Protein 1IT2 (pdb70)

Nearest PDB structures (foldseek):
  1it3-assembly3_C  TM=9.873E-01  e=1.040E-16  Eptatretus burgeri
  1it3-assembly1_A  TM=9.903E-01  e=2.148E-16  Eptatretus burgeri
  1f5o-assembly2_D  TM=9.559E-01  e=3.969E-09  Petromyzon marinus
  3lhb-assembly1_A  TM=9.552E-01  e=8.605E-09  Petromyzon marinus
  1uc3-assembly12_F  TM=9.578E-01  e=1.330E-08  Lampetra fluviatilis

B-factor: mean 18.73, std 9.13, range [3.42, 49.85]

Sequence (292 aa):
PIIDQGPLPTLTDGDKKAINKIWPKIYKEYEQYSLNILLRFLKCFPQAQASFPKFSTKKSNLEQDPEVKHQAVVIFNKVNEIINSMDNQEEIIKSLKDLSQKHKTVFKVDSIWFKELSSIFVSTIDGGAEFEKLFSIICILLRSAYPIIDQGPLPTLTDGDKKAINKIWPKIYKEYEQYSLNILLRFLKCFPQAQASFPKFSTKKSNLEQDPEVKHQAVVIFNKVNEIINSMDNQEEIIKSLKDLSQKHKTVFKVDSIWFKELSSIFVSTIDGGAEFEKLFSIICILLRSAY

Radius of gyration: 22.65 Å; Cα contacts (8 Å, |Δi|>4): 306; chains: 2; bounding box: 30×66×53 Å

Secondary structure (DSSP, 8-state):
----SSSPP---HHHHHHHHHHHHHHHTTHHHHHHHHHHHHHHH-GGGGGG-TTTTT--S-GGG-HHHHHHHHHHHHHHHHHHTTTT-HHHHHHHHHHHHHIIIIIS---TTHHHHHHHHHHHHTT--HHHHHHHHHHHHHHHTT-/---SSSSPPP--HHHHHHHHHHHHHHHTTHHHHHHHHHHHHHHH-GGGGGG-TTTTT--S-GGG-HHHHHHHHHHHHHHHHHHHTTT-HHHHHHHHHHHHHIIIIIS---TTHHHHHHHHHHHHTT--HHHHHHHHHHHHHHTTT-

Solvent-accessible surface area: 16058 Å² total; per-residue (Å²): 137,6,64,14,55,5,4,53,35,88,18,72,124,46,18,43,127,26,0,80,142,54,10,77,134,3,113,149,91,87,123,103,46,4,16,58,5,2,39,105,3,9,176,70,52,83,114,0,34,84,30,27,105,161,6,43,136,71,179,72,97,24,81,133,14,99,70,0,96,114,53,3,28,73,44,1,65,42,6,18,96,4,7,110,36,12,121,52,113,126,82,10,32,149,35,0,85,109,44,0,89,101,36,80,85,88,89,170,22,85,11,93,44,21,63,48,21,6,41,13,2,8,57,31,9,128,18,31,74,52,0,51,59,0,3,4,15,8,0,16,8,20,57,47,9,72,140,10,76,21,117,45,121,53,38,106,23,66,125,43,18,45,124,26,0,77,114,61,10,77,65,10,65,137,50,64,110,69,21,3,31,57,5,2,42,112,4,6,118,52,46,82,113,1,29,79,35,34,117,145,9,42,123,82,206,77,86,28,86,110,10,94,66,0,95,107,46,2,34,71,41,1,53,54,7,30,104,6,2,106,32,12,131,70,77,127,84,9,41,127,38,1,101,84,33,0,89,86,35,82,75,93,93,164,22,83,10,93,41,19,69,52,22,5,46,19,2,9,81,32,5,80,15,33,68,51,2,56,60,1,3,3,2,6,0,20,5,20,53,50,16,100

Structure (mmCIF, N/CA/C/O backbone):
data_1IT2
#
_entry.id   1IT2
#
_cell.length_a   104.024
_cell.length_b   62.269
_cell.length_c   66.536
_cell.angle_alpha   90.00
_cell.angle_beta   107.40
_cell.angle_gamma   90.00
#
_symmetry.space_group_name_H-M   'C 1 2 1'
#
loop_
_entity.id
_entity.type
_entity.pdbx_description
1 polymer hemoglobin
2 non-polymer 'PROTOPORPHYRIN IX CONTAINING FE'
3 water water
#
loop_
_atom_site.group_PDB
_atom_site.id
_atom_site.type_symbol
_atom_site.label_atom_id
_atom_site.label_alt_id
_atom_site.label_comp_id
_atom_site.label_asym_id
_atom_site.label_entity_id
_atom_site.label_seq_id
_atom_site.pdbx_PDB_ins_code
_atom_site.Cartn_x
_atom_site.Cartn_y
_atom_site.Cartn_z
_atom_site.occupancy
_atom_site.B_iso_or_equiv
_atom_site.auth_seq_id
_atom_site.auth_comp_id
_atom_site.auth_asym_id
_atom_site.auth_atom_id
_atom_site.pdbx_PDB_model_num
ATOM 1 N N . PRO A 1 1 ? 20.453 31.654 14.939 1.00 30.75 1 PRO A N 1
ATOM 2 C CA . PRO A 1 1 ? 20.538 32.035 16.365 1.00 29.08 1 PRO A CA 1
ATOM 3 C C . PRO A 1 1 ? 21.445 31.076 17.129 1.00 27.02 1 PRO A C 1
ATOM 4 O O . PRO A 1 1 ? 21.945 30.105 16.568 1.00 27.58 1 PRO A O 1
ATOM 8 N N . ILE A 1 2 ? 21.648 31.354 18.413 1.00 24.48 2 ILE A N 1
ATOM 9 C CA . ILE A 1 2 ? 22.497 30.518 19.257 1.00 22.78 2 ILE A CA 1
ATOM 10 C C . ILE A 1 2 ? 21.688 29.415 19.944 1.00 23.12 2 ILE A C 1
ATOM 11 O O . ILE A 1 2 ? 20.593 29.664 20.443 1.00 23.51 2 ILE A O 1
ATOM 16 N N . ILE A 1 3 ? 22.230 28.199 19.959 1.00 22.54 3 ILE A N 1
ATOM 17 C CA . ILE A 1 3 ? 21.565 27.070 20.609 1.00 22.49 3 ILE A CA 1
ATOM 18 C C . ILE A 1 3 ? 22.490 26.525 21.693 1.00 21.89 3 ILE A C 1
ATOM 19 O O . ILE A 1 3 ? 23.705 26.713 21.617 1.00 20.74 3 ILE A O 1
ATOM 24 N N . ASP A 1 4 ? 21.932 25.861 22.705 1.00 20.85 4 ASP A N 1
ATOM 25 C CA . ASP A 1 4 ? 22.762 25.327 23.784 1.00 21.95 4 ASP A CA 1
ATOM 26 C C . ASP A 1 4 ? 22.643 23.826 24.064 1.00 21.69 4 ASP A C 1
ATOM 27 O O . ASP A 1 4 ? 23.085 23.344 25.110 1.00 21.31 4 ASP A O 1
ATOM 32 N N . GLN A 1 5 ? 22.040 23.090 23.136 1.00 22.41 5 GLN A N 1
ATOM 33 C CA . GLN A 1 5 ? 21.937 21.639 23.266 1.00 23.08 5 GLN A CA 1
ATOM 34 C C . GLN A 1 5 ? 21.821 21.005 21.885 1.00 20.26 5 GLN A C 1
ATOM 35 O O . GLN A 1 5 ? 21.412 21.649 20.919 1.00 19.23 5 GLN A O 1
ATOM 41 N N . GLY A 1 6 ? 22.208 19.741 21.800 1.00 19.20 6 GLY A N 1
ATOM 42 C CA . GLY A 1 6 ? 22.163 19.043 20.533 1.00 17.77 6 GLY A CA 1
ATOM 43 C C . GLY A 1 6 ? 23.580 18.762 20.089 1.00 16.89 6 GLY A C 1
ATOM 44 O O . GLY A 1 6 ? 24.529 19.072 20.816 1.00 16.67 6 GLY A O 1
ATOM 45 N N . PRO A 1 7 ? 23.766 18.164 18.902 1.00 15.74 7 PRO A N 1
ATOM 46 C CA . PRO A 1 7 ? 25.128 17.881 18.448 1.00 14.94 7 PRO A CA 1
ATOM 47 C C . PRO A 1 7 ? 25.879 19.186 18.225 1.00 14.11 7 PRO A C 1
ATOM 48 O O . PRO A 1 7 ? 25.266 20.229 18.001 1.00 14.87 7 PRO A O 1
ATOM 52 N N . LEU A 1 8 ? 27.201 19.126 18.292 1.00 14.25 8 LEU A N 1
ATOM 53 C CA . LEU A 1 8 ? 28.009 20.315 18.088 1.00 16.72 8 LEU A CA 1
ATOM 54 C C . LEU A 1 8 ? 28.065 20.702 16.608 1.00 17.74 8 LEU A C 1
ATOM 55 O O . LEU A 1 8 ? 28.268 19.852 15.737 1.00 16.31 8 LEU A O 1
ATOM 60 N N . PRO A 1 9 ? 27.845 21.989 16.302 1.00 18.18 9 PRO A N 1
ATOM 61 C CA . PRO A 1 9 ? 27.908 22.410 14.898 1.00 17.50 9 PRO A CA 1
ATOM 62 C C . PRO A 1 9 ? 29.379 22.358 14.489 1.00 15.98 9 PRO A C 1
ATOM 63 O O . PRO A 1 9 ? 30.261 22.324 15.345 1.00 16.44 9 PRO A O 1
ATOM 67 N N . THR A 1 10 ? 29.651 22.340 13.191 1.00 16.51 10 THR A N 1
ATOM 68 C CA . THR A 1 10 ? 31.033 22.296 12.732 1.00 16.72 10 THR A CA 1
ATOM 69 C C . THR A 1 10 ? 31.391 23.625 12.080 1.00 15.29 10 THR A C 1
ATOM 70 O O . THR A 1 10 ? 30.657 24.125 11.229 1.00 16.69 10 THR A O 1
ATOM 74 N N . LEU A 1 11 ? 32.511 24.201 12.499 1.00 14.66 11 LEU A N 1
ATOM 75 C CA . LEU A 1 11 ? 32.970 25.467 11.943 1.00 15.20 11 LEU A CA 1
ATOM 76 C C . LEU A 1 11 ? 33.678 25.209 10.613 1.00 14.69 11 LEU A C 1
ATOM 77 O O . LEU A 1 11 ? 34.699 24.522 10.574 1.00 15.96 11 LEU A O 1
ATOM 82 N N . THR A 1 12 ? 33.134 25.756 9.530 1.00 15.03 12 THR A N 1
ATOM 83 C CA . THR A 1 12 ? 33.738 25.583 8.205 1.00 16.05 12 THR A CA 1
ATOM 84 C C . THR A 1 12 ? 34.938 26.515 8.043 1.00 16.27 12 THR A C 1
ATOM 85 O O . THR A 1 12 ? 35.185 27.373 8.890 1.00 15.45 12 THR A O 1
ATOM 89 N N . ASP A 1 13 ? 35.690 26.343 6.960 1.00 15.80 13 ASP A N 1
ATOM 90 C CA . ASP A 1 13 ? 36.839 27.206 6.715 1.00 16.58 13 ASP A CA 1
ATOM 91 C C . ASP A 1 13 ? 36.313 28.629 6.572 1.00 13.78 13 ASP A C 1
ATOM 92 O O . ASP A 1 13 ? 36.939 29.579 7.033 1.00 14.53 13 ASP A O 1
ATOM 97 N N . GLY A 1 14 ? 35.153 28.757 5.937 1.00 13.96 14 GLY A N 1
ATOM 98 C CA . GLY A 1 14 ? 34.541 30.060 5.749 1.00 14.33 14 GLY A CA 1
ATOM 99 C C . GLY A 1 14 ? 34.189 30.691 7.083 1.00 15.59 14 GLY A C 1
ATOM 100 O O . GLY A 1 14 ? 34.432 31.878 7.302 1.00 14.40 14 GLY A O 1
ATOM 101 N N . ASP A 1 15 ? 33.612 29.895 7.977 1.00 15.44 15 ASP A N 1
ATOM 102 C CA . ASP A 1 15 ? 33.234 30.374 9.304 1.00 15.91 15 ASP A CA 1
ATOM 103 C C . ASP A 1 15 ? 34.449 30.932 10.029 1.00 14.17 15 ASP A C 1
ATOM 104 O O . ASP A 1 15 ? 34.419 32.048 10.549 1.00 14.01 15 ASP A O 1
ATOM 109 N N . LYS A 1 16 ? 35.518 30.142 10.068 1.00 12.39 16 LYS A N 1
ATOM 110 C CA . LYS A 1 16 ? 36.740 30.542 10.746 1.00 12.25 16 LYS A CA 1
ATOM 111 C C . LYS A 1 16 ? 37.348 31.803 10.142 1.00 13.74 16 LYS A C 1
ATOM 112 O O . LYS A 1 16 ? 37.852 32.665 10.866 1.00 13.41 16 LYS A O 1
ATOM 118 N N . LYS A 1 17 ? 37.303 31.908 8.818 1.00 12.31 17 LYS A N 1
ATOM 119 C CA . LYS A 1 17 ? 37.848 33.074 8.135 1.00 14.74 17 LYS A CA 1
ATOM 120 C C . LYS A 1 17 ? 37.093 34.348 8.540 1.00 13.10 17 LYS A C 1
ATOM 121 O O . LYS A 1 17 ? 37.704 35.383 8.807 1.00 14.69 17 LYS A O 1
ATO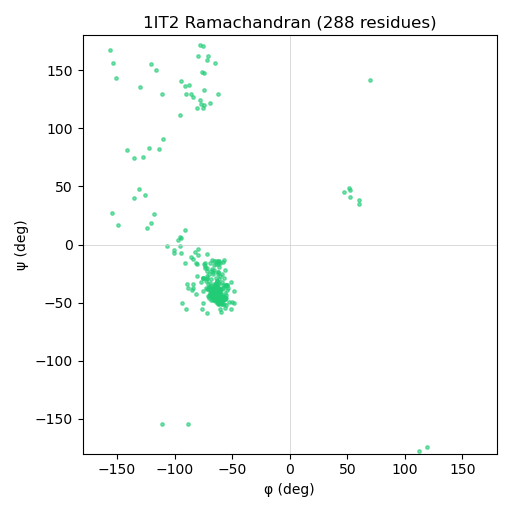M 127 N N . ALA A 1 18 ? 35.768 34.268 8.585 1.00 11.70 18 ALA A N 1
ATOM 128 C CA . ALA A 1 18 ? 34.948 35.412 8.967 1.00 12.00 18 ALA A CA 1
ATOM 129 C C . ALA A 1 18 ? 35.238 35.814 10.417 1.00 14.04 18 ALA A C 1
ATOM 130 O O . ALA A 1 18 ? 35.410 36.993 10.726 1.00 12.33 18 ALA A O 1
ATOM 132 N N . ILE A 1 19 ? 35.294 34.827 11.305 1.00 12.47 19 ILE A N 1
ATOM 133 C CA . ILE A 1 19 ? 35.567 35.091 12.712 1.00 12.80 19 ILE A CA 1
ATOM 134 C C . ILE A 1 19 ? 36.929 35.766 12.875 1.00 13.22 19 ILE A C 1
ATOM 135 O O . ILE A 1 19 ? 37.068 36.752 13.602 1.00 13.86 19 ILE A O 1
ATOM 140 N N . ASN A 1 20 ? 37.931 35.238 12.184 1.00 12.83 20 ASN A N 1
ATOM 141 C CA . ASN A 1 20 ? 39.279 35.781 12.267 1.00 14.95 20 ASN A CA 1
ATOM 142 C C . ASN A 1 20 ? 39.420 37.157 11.615 1.00 14.57 20 ASN A C 1
ATOM 143 O O . ASN A 1 20 ? 40.399 37.860 11.857 1.00 14.50 20 ASN A O 1
ATOM 148 N N . LYS A 1 21 ? 38.448 37.536 10.792 1.00 15.03 21 LYS A N 1
ATOM 149 C CA . LYS A 1 21 ? 38.478 38.842 10.131 1.00 17.49 21 LYS A CA 1
ATOM 150 C C . LYS A 1 21 ? 37.909 39.912 11.065 1.00 16.37 21 LYS A C 1
ATOM 151 O O . LYS A 1 21 ? 38.387 41.044 11.105 1.00 15.93 21 LYS A O 1
ATOM 157 N N . ILE A 1 22 ? 36.887 39.526 11.817 1.00 15.22 22 ILE A N 1
ATOM 158 C CA . ILE A 1 22 ? 36.199 40.418 12.742 1.00 15.17 22 ILE A CA 1
ATOM 159 C C . ILE A 1 22 ? 36.845 40.548 14.129 1.00 14.60 22 ILE A C 1
ATOM 160 O O . ILE A 1 22 ? 36.887 41.638 14.702 1.00 13.70 22 ILE A O 1
ATOM 165 N N . TRP A 1 23 ? 37.354 39.442 14.660 1.00 13.32 23 TRP A N 1
ATOM 166 C 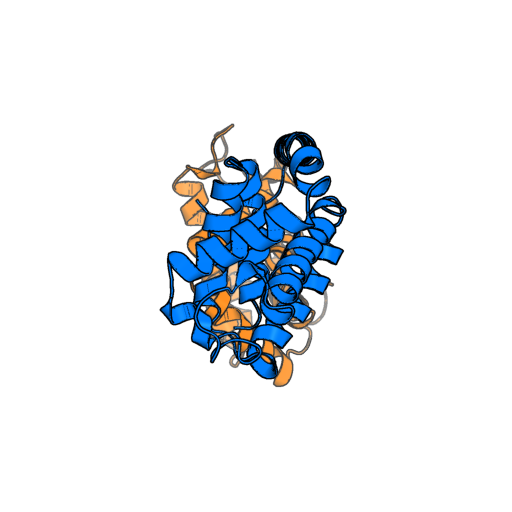CA . TRP A 1 23 ? 37.925 39.436 16.007 1.00 12.58 23 TRP A CA 1
ATOM 167 C C . TRP A 1 23 ? 39.046 40.418 16.361 1.00 12.04 23 TRP A C 1
ATOM 168 O O . TRP A 1 23 ? 39.003 41.042 17.421 1.00 12.60 23 TRP A O 1
ATOM 179 N N . PRO A 1 24 ? 40.065 40.568 15.498 1.00 12.36 24 PRO A N 1
ATOM 180 C CA . PRO A 1 24 ? 41.154 41.501 15.825 1.00 12.22 24 PRO A CA 1
ATOM 181 C C . PRO A 1 24 ? 40.708 42.891 16.296 1.00 12.16 24 PRO A C 1
ATOM 182 O O . PRO A 1 24 ? 41.299 43.456 17.221 1.00 11.84 24 PRO A O 1
ATOM 186 N N . LYS A 1 25 ? 39.670 43.434 15.668 1.00 12.12 25 LYS A N 1
ATOM 187 C CA . LYS A 1 25 ? 39.154 44.752 16.044 1.00 14.33 25 LYS A CA 1
ATOM 188 C C . LYS A 1 25 ? 38.615 44.764 17.481 1.00 13.25 25 LYS A C 1
ATOM 189 O O . LYS A 1 25 ? 38.761 45.753 18.205 1.00 13.57 25 LYS A O 1
ATOM 195 N N . ILE A 1 26 ? 37.985 43.664 17.883 1.00 9.80 26 ILE A N 1
ATOM 196 C CA . ILE A 1 26 ? 37.421 43.538 19.227 1.00 10.55 26 ILE A CA 1
ATOM 197 C C . ILE A 1 26 ? 38.535 43.299 20.248 1.00 10.41 26 ILE A C 1
ATOM 198 O O . ILE A 1 26 ? 38.622 43.978 21.279 1.00 9.58 26 ILE A O 1
ATOM 203 N N . TYR A 1 27 ? 39.386 42.326 19.941 1.00 9.54 27 TYR A N 1
ATOM 204 C CA . TYR A 1 27 ? 40.501 41.957 20.798 1.00 9.36 27 TYR A CA 1
ATOM 205 C C . TYR A 1 27 ? 41.424 43.126 21.148 1.00 10.79 27 TYR A C 1
ATOM 206 O O . TYR A 1 27 ? 41.891 43.228 22.282 1.00 11.51 27 TYR A O 1
ATOM 215 N N . LYS A 1 28 ? 41.683 44.014 20.192 1.00 10.49 28 LYS A N 1
ATOM 216 C CA . LYS A 1 28 ? 42.584 45.133 20.458 1.00 13.48 28 LYS A CA 1
ATOM 217 C C . LYS A 1 28 ? 42.079 46.104 21.534 1.00 12.10 28 LYS A C 1
ATOM 218 O O . LYS A 1 28 ? 42.856 46.889 22.080 1.00 12.29 28 LYS A O 1
ATOM 224 N N . GLU A 1 29 ? 40.786 46.038 21.842 1.00 10.72 29 GLU A N 1
ATOM 225 C CA . GLU A 1 29 ? 40.196 46.871 22.893 1.00 11.49 29 GLU A CA 1
ATOM 226 C C . GLU A 1 29 ? 39.373 45.953 23.802 1.00 10.40 29 GLU A C 1
ATOM 227 O O . GLU A 1 29 ? 38.230 46.255 24.154 1.00 10.00 29 GLU A O 1
ATOM 233 N N . TYR A 1 30 ? 39.989 44.833 24.187 1.00 9.26 30 TYR A N 1
ATOM 234 C CA . TYR A 1 30 ? 39.338 43.816 25.020 1.00 8.96 30 TYR A CA 1
ATOM 235 C C . TYR A 1 30 ? 38.815 44.274 26.381 1.00 7.73 30 TYR A C 1
ATOM 236 O O . TYR A 1 30 ? 37.789 43.782 26.847 1.00 8.05 30 TYR A O 1
ATOM 245 N N . GLU A 1 31 ? 39.508 45.207 27.025 1.00 9.50 31 GLU A N 1
ATOM 246 C CA . GLU A 1 31 ? 39.059 45.682 28.331 1.00 9.26 31 GLU A CA 1
ATOM 247 C C . GLU A 1 31 ? 37.663 46.314 28.256 1.00 8.74 31 GLU A C 1
ATOM 248 O O . GLU A 1 31 ? 36.743 45.876 28.949 1.00 9.03 31 GLU A O 1
ATOM 254 N N . GLN A 1 32 ? 37.487 47.317 27.396 1.00 8.81 32 GLN A N 1
ATOM 255 C CA . GLN A 1 32 ? 36.190 47.986 27.275 1.00 8.54 32 GLN A CA 1
ATOM 256 C C . GLN A 1 32 ? 35.110 47.120 26.608 1.00 7.64 32 GLN A C 1
ATOM 257 O O . GLN A 1 32 ? 33.946 47.158 27.007 1.00 7.93 32 GLN A O 1
ATOM 263 N N . TYR A 1 33 ? 35.478 46.340 25.593 1.00 7.93 33 TYR A N 1
ATOM 264 C CA . TYR A 1 33 ? 34.481 45.482 24.950 1.00 8.11 33 TYR A CA 1
ATOM 265 C C . TYR A 1 33 ? 33.980 44.445 25.961 1.00 7.21 33 TYR A C 1
ATOM 266 O O . TYR A 1 33 ? 32.776 44.247 26.102 1.00 8.18 33 TYR A O 1
ATOM 275 N N . SER A 1 34 ? 34.901 43.796 26.674 1.00 8.92 34 SER A N 1
ATOM 276 C CA . SER A 1 34 ? 34.501 42.781 27.650 1.00 8.67 34 SER A CA 1
ATOM 277 C C . SER A 1 34 ? 33.570 43.374 28.708 1.00 8.81 34 SER A C 1
ATOM 278 O O . SER A 1 34 ? 32.537 42.784 29.035 1.00 8.03 34 SER A O 1
ATOM 281 N N . LEU A 1 35 ? 33.924 44.554 29.218 1.00 8.62 35 LEU A N 1
ATOM 282 C CA . LEU A 1 35 ? 33.103 45.229 30.223 1.00 8.74 35 LEU A CA 1
ATOM 283 C C . LEU A 1 35 ? 31.725 45.574 29.670 1.00 7.84 35 LEU A C 1
ATOM 284 O O . LEU A 1 35 ? 30.710 45.290 30.305 1.00 8.58 35 LEU A O 1
ATOM 289 N N . ASN A 1 36 ? 31.690 46.190 28.487 1.00 8.02 36 ASN A N 1
ATOM 290 C CA . ASN A 1 36 ? 30.429 46.583 27.854 1.00 7.85 36 ASN A CA 1
ATOM 291 C C . ASN A 1 36 ? 29.472 45.408 27.677 1.00 7.21 36 ASN A C 1
ATOM 292 O O . ASN A 1 36 ? 28.266 45.530 27.904 1.00 7.94 36 ASN A O 1
ATOM 297 N N . ILE A 1 37 ? 30.015 44.269 27.261 1.00 7.12 37 ILE A N 1
ATOM 298 C CA . ILE A 1 37 ? 29.207 43.069 27.071 1.00 8.07 37 ILE A CA 1
ATOM 299 C C . ILE A 1 37 ? 28.542 42.629 28.396 1.00 7.00 37 ILE A C 1
ATOM 300 O O . ILE A 1 37 ? 27.328 42.416 28.440 1.00 8.02 37 ILE A O 1
ATOM 305 N N . LEU A 1 38 ? 29.323 42.510 29.473 1.00 8.26 38 LEU A N 1
ATOM 306 C CA . LEU A 1 38 ? 28.755 42.087 30.763 1.00 7.66 38 LEU A CA 1
ATOM 307 C C . LEU A 1 38 ? 27.745 43.101 31.310 1.00 9.31 38 LEU A C 1
ATOM 308 O O . LEU A 1 38 ? 26.689 42.723 31.827 1.00 8.69 38 LEU A O 1
ATOM 313 N N . LEU A 1 39 ? 28.071 44.388 31.202 1.00 9.54 39 LEU A N 1
ATOM 314 C CA . LEU A 1 39 ? 27.165 45.436 31.674 1.00 10.07 39 LEU A CA 1
ATOM 315 C C . LEU A 1 39 ? 25.844 45.392 30.908 1.00 9.41 39 LEU A C 1
ATOM 316 O O . LEU A 1 39 ? 24.779 45.556 31.497 1.00 9.69 39 LEU A O 1
ATOM 321 N N . ARG A 1 40 ? 25.909 45.172 29.594 1.00 8.89 40 ARG A N 1
ATOM 322 C CA . ARG A 1 40 ? 24.701 45.086 28.781 1.00 8.91 40 ARG A CA 1
ATOM 323 C C . ARG A 1 40 ? 23.866 43.891 29.241 1.00 8.65 40 ARG A C 1
ATOM 324 O O . ARG A 1 40 ? 22.642 43.970 29.353 1.00 8.42 40 ARG A O 1
ATOM 332 N N . PHE A 1 41 ? 24.541 42.778 29.505 1.00 8.94 41 PHE A N 1
ATOM 333 C CA . PHE A 1 41 ? 23.856 41.574 29.957 1.00 8.93 41 PHE A CA 1
ATOM 334 C C . PHE A 1 41 ? 23.130 41.840 31.278 1.00 9.44 41 PHE A C 1
ATOM 335 O O . PHE A 1 41 ? 21.975 41.446 31.444 1.00 10.40 41 PHE A O 1
ATOM 343 N N . LEU A 1 42 ? 23.804 42.517 32.209 1.00 9.43 42 LEU A N 1
ATOM 344 C CA . LEU A 1 42 ? 23.206 42.824 33.509 1.00 10.24 42 LEU A CA 1
ATOM 345 C C . LEU A 1 42 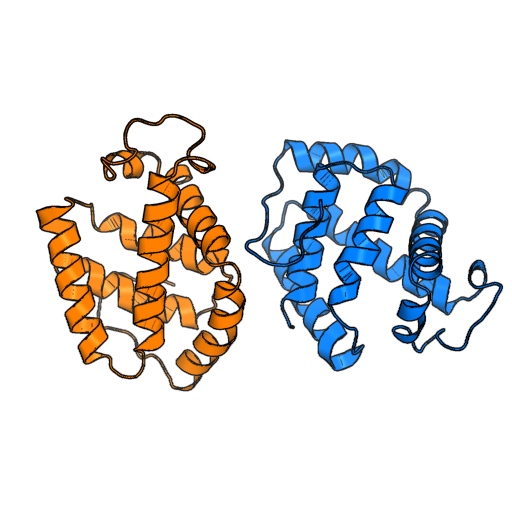? 22.059 43.831 33.404 1.00 10.65 42 LEU A C 1
ATOM 346 O O . LEU A 1 42 ? 21.123 43.804 34.203 1.00 11.61 42 LEU A O 1
ATOM 351 N N . LYS A 1 43 ? 22.121 44.716 32.415 1.00 10.74 43 LYS A N 1
ATOM 352 C CA . LYS A 1 43 ? 21.056 45.695 32.230 1.00 11.27 43 LYS A CA 1
ATOM 353 C C . LYS A 1 43 ? 19.834 45.013 31.621 1.00 10.07 43 LYS A C 1
ATOM 354 O O . LYS A 1 43 ? 18.698 45.302 31.995 1.00 11.20 43 LYS A O 1
ATOM 360 N N . CYS A 1 44 ? 20.067 44.101 30.682 1.00 9.33 44 CYS A N 1
ATOM 361 C CA . CYS A 1 44 ? 18.966 43.397 30.040 1.00 10.98 44 CYS A CA 1
ATOM 362 C C . CYS A 1 44 ? 18.327 42.382 30.988 1.00 11.78 44 CYS A C 1
ATOM 363 O O . CYS A 1 44 ? 17.108 42.195 30.988 1.00 12.15 44 CYS A O 1
ATOM 366 N N . PHE A 1 45 ? 19.165 41.739 31.796 1.00 12.17 45 PHE A N 1
ATOM 367 C CA . PHE A 1 45 ? 18.707 40.735 32.755 1.00 12.31 45 PHE A CA 1
ATOM 368 C C . PHE A 1 45 ? 19.211 41.046 34.170 1.00 10.95 45 PHE A C 1
ATOM 369 O O . PHE A 1 45 ? 20.143 40.404 34.669 1.00 11.65 45 PHE A O 1
ATOM 377 N N . PRO A 1 46 ? 18.602 42.042 34.836 1.00 11.71 46 PRO A N 1
ATOM 378 C CA . PRO A 1 46 ? 19.036 42.395 36.195 1.00 11.88 46 PRO A CA 1
ATOM 379 C C . PRO A 1 46 ? 19.009 41.202 37.156 1.00 10.19 46 PRO A C 1
ATOM 380 O O . PRO A 1 46 ? 19.858 41.089 38.041 1.00 10.10 46 PRO A O 1
ATOM 384 N N . GLN A 1 47 ? 18.030 40.321 36.964 1.00 10.99 47 GLN A N 1
ATOM 385 C CA . GLN A 1 47 ? 17.875 39.131 37.798 1.00 9.72 47 GLN A CA 1
ATOM 386 C C . GLN A 1 47 ? 19.068 38.172 37.698 1.00 9.72 47 GLN A C 1
ATOM 387 O O . GLN A 1 47 ? 19.215 37.261 38.518 1.00 9.50 47 GLN A O 1
ATOM 393 N N . ALA A 1 48 ? 19.924 38.368 36.700 1.00 9.34 48 ALA A N 1
ATOM 394 C CA . ALA A 1 48 ? 21.089 37.503 36.546 1.00 10.84 48 ALA A CA 1
ATOM 395 C C . ALA A 1 48 ? 22.232 37.932 37.468 1.00 11.44 48 ALA A C 1
ATOM 396 O O . ALA A 1 48 ? 23.173 37.167 37.706 1.00 10.81 48 ALA A O 1
ATOM 398 N N . GLN A 1 49 ? 22.161 39.150 38.002 1.00 10.98 49 GLN A N 1
ATOM 399 C CA . GLN A 1 49 ? 23.235 39.617 38.874 1.00 10.77 49 GLN A CA 1
ATOM 400 C C . GLN A 1 49 ? 23.385 38.759 40.136 1.00 8.88 49 GLN A C 1
ATOM 401 O O . GLN A 1 49 ? 24.460 38.710 40.734 1.00 10.21 49 GLN A O 1
ATOM 407 N N . ALA A 1 50 ? 22.309 38.083 40.530 1.00 9.61 50 ALA A N 1
ATOM 408 C CA . ALA A 1 50 ? 22.332 37.233 41.713 1.00 9.59 50 ALA A CA 1
ATOM 409 C C . ALA A 1 50 ? 23.276 36.044 41.517 1.00 11.29 50 ALA A C 1
ATOM 410 O O . ALA A 1 50 ? 23.693 35.405 42.487 1.00 11.62 50 ALA A O 1
ATOM 412 N N . SER A 1 51 ? 23.616 35.760 40.260 1.00 9.98 51 SER A N 1
ATOM 413 C CA . SER A 1 51 ? 24.511 34.650 39.925 1.00 10.91 51 SER A CA 1
ATOM 414 C C . SER A 1 51 ? 25.994 34.963 40.133 1.00 11.43 51 SER A C 1
ATOM 415 O O . SER A 1 51 ? 26.847 34.088 39.958 1.00 11.91 51 SER A O 1
ATOM 418 N N . PHE A 1 52 ? 26.303 36.203 40.506 1.00 10.56 52 PHE A N 1
ATOM 419 C CA . PHE A 1 52 ? 27.686 36.613 40.734 1.00 11.08 52 PHE A CA 1
ATOM 420 C C . PHE A 1 52 ? 27.837 37.136 42.164 1.00 13.05 52 PHE A C 1
ATOM 421 O O . PHE A 1 52 ? 27.800 38.346 42.397 1.00 13.24 52 PHE A O 1
ATOM 429 N N . PRO A 1 53 ? 28.014 36.231 43.142 1.00 13.77 53 PRO A N 1
ATOM 430 C CA . PRO A 1 53 ? 28.162 36.647 44.543 1.00 14.80 53 PRO A CA 1
ATOM 431 C C . PRO A 1 53 ? 29.212 37.732 44.799 1.00 13.87 53 PRO A C 1
ATOM 432 O O . PRO A 1 53 ? 29.040 38.559 45.692 1.00 13.40 53 PRO A O 1
ATOM 436 N N . LYS A 1 54 ? 30.284 37.739 44.012 1.00 13.00 54 LYS A N 1
ATOM 437 C CA . LYS A 1 54 ? 31.348 38.726 44.191 1.00 12.39 54 LYS A CA 1
ATOM 438 C C . LYS A 1 54 ? 30.922 40.177 43.940 1.00 12.30 54 LYS A C 1
ATOM 439 O O . LYS A 1 54 ? 31.641 41.105 44.304 1.00 13.47 54 LYS A O 1
ATOM 445 N N . PHE A 1 55 ? 29.765 40.380 43.316 1.00 11.90 55 PHE A N 1
ATOM 446 C CA . PHE A 1 55 ? 29.261 41.735 43.111 1.00 13.70 55 PHE A CA 1
ATOM 447 C C . PHE A 1 55 ? 27.734 41.797 43.093 1.00 15.27 55 PHE A C 1
ATOM 448 O O . PHE A 1 55 ? 27.147 42.789 42.667 1.00 15.86 55 PHE A O 1
ATOM 456 N N . SER A 1 56 ? 27.095 40.742 43.595 1.00 16.68 56 SER A N 1
ATOM 457 C CA . SER A 1 56 ? 25.636 40.663 43.632 1.00 19.31 56 SER A CA 1
ATOM 458 C C . SER A 1 56 ? 24.983 41.700 44.545 1.00 21.96 56 SER A C 1
ATOM 459 O O . SER A 1 56 ? 23.806 42.009 44.386 1.00 23.07 56 SER A O 1
ATOM 462 N N . THR A 1 57 ? 25.736 42.228 45.505 1.00 25.25 57 THR A N 1
ATOM 463 C CA . THR A 1 57 ? 25.192 43.233 46.418 1.00 29.44 57 THR A CA 1
ATOM 464 C C . THR A 1 57 ? 25.552 44.638 45.951 1.00 31.23 57 THR A C 1
ATOM 465 O O . THR A 1 57 ? 25.252 45.619 46.631 1.00 33.29 57 THR A O 1
ATOM 469 N N . LYS A 1 58 ? 26.196 44.729 44.791 1.00 31.66 58 LYS A N 1
ATOM 470 C CA . LYS A 1 58 ? 26.609 46.012 44.238 1.00 32.17 58 LYS A CA 1
ATOM 471 C C . LYS A 1 58 ? 25.560 46.659 43.333 1.00 33.27 58 LYS A C 1
ATOM 472 O O . LYS A 1 58 ? 25.035 46.034 42.410 1.00 31.88 58 LYS A O 1
ATOM 478 N N . LYS A 1 59 ? 25.264 47.924 43.607 1.00 34.96 59 LYS A N 1
ATOM 479 C CA . LYS A 1 59 ? 24.296 48.687 42.826 1.00 37.61 59 LYS A CA 1
ATOM 480 C C . LYS A 1 59 ? 24.944 50.013 42.434 1.00 38.51 59 LYS A C 1
ATOM 481 O O . LYS A 1 59 ? 25.597 50.654 43.258 1.00 41.64 59 LYS A O 1
ATOM 487 N N . SER A 1 60 ? 24.784 50.413 41.177 1.00 37.36 60 SER A N 1
ATOM 488 C CA . SER A 1 60 ? 25.350 51.671 40.689 1.00 36.31 60 SER A CA 1
ATOM 489 C C . SER A 1 60 ? 26.879 51.674 40.568 1.00 34.76 60 SER A C 1
ATOM 490 O O . SER A 1 60 ? 27.590 51.113 41.407 1.00 33.57 60 SER A O 1
ATOM 493 N N . ASN A 1 61 ? 27.367 52.318 39.509 1.00 32.57 61 ASN A N 1
ATOM 494 C CA . ASN A 1 61 ? 28.796 52.427 39.230 1.00 30.57 61 ASN A CA 1
ATOM 495 C C . ASN A 1 61 ? 29.487 51.074 39.042 1.00 27.11 61 ASN A C 1
ATOM 496 O O . ASN A 1 61 ? 30.648 50.905 39.418 1.00 24.45 61 ASN A O 1
ATOM 501 N N . LEU A 1 62 ? 28.774 50.117 38.455 1.00 23.54 62 LEU A N 1
ATOM 502 C CA . LEU A 1 62 ? 29.332 48.787 38.219 1.00 22.44 62 LEU A CA 1
ATOM 503 C C . LEU A 1 62 ? 30.558 48.834 37.308 1.00 21.72 62 LEU A C 1
ATOM 504 O O . LEU A 1 62 ? 31.435 47.974 37.391 1.00 20.05 62 LEU A O 1
ATOM 509 N N . GLU A 1 63 ? 30.622 49.844 36.446 1.00 21.36 63 GLU A N 1
ATOM 510 C CA . GLU A 1 63 ? 31.737 49.983 35.517 1.00 22.21 63 GLU A CA 1
ATOM 511 C C . GLU A 1 63 ? 33.078 50.169 36.218 1.00 20.97 63 GLU A C 1
ATOM 512 O O . GLU A 1 63 ? 34.127 49.873 35.652 1.00 21.56 63 GLU A O 1
ATOM 518 N N . GLN A 1 64 ? 33.045 50.650 37.455 1.00 19.98 64 GLN A N 1
ATOM 519 C CA . GLN A 1 64 ? 34.277 50.876 38.202 1.00 20.97 64 GLN A CA 1
ATOM 520 C C . GLN A 1 64 ? 34.574 49.765 39.201 1.00 17.24 64 GLN A C 1
ATOM 521 O O . GLN A 1 64 ? 35.625 49.762 39.836 1.00 16.63 64 GLN A O 1
ATOM 527 N N . ASP A 1 65 ? 33.650 48.822 39.335 1.00 16.29 65 ASP A N 1
ATOM 528 C CA . ASP A 1 65 ? 33.825 47.718 40.270 1.00 15.34 65 ASP A CA 1
ATOM 529 C C . ASP A 1 65 ? 34.846 46.702 39.742 1.00 13.64 65 ASP A C 1
ATOM 530 O O . ASP A 1 65 ? 34.666 46.133 38.666 1.00 12.53 65 ASP A O 1
ATOM 535 N N . PRO A 1 66 ? 35.939 46.472 40.490 1.00 14.11 66 PRO A N 1
ATOM 536 C CA . PRO A 1 66 ? 36.971 45.515 40.067 1.00 12.65 66 PRO A CA 1
ATOM 537 C C . PRO A 1 66 ? 36.442 44.101 39.802 1.00 12.73 66 PRO A C 1
ATOM 538 O O . PRO A 1 66 ? 36.920 43.418 38.897 1.00 10.79 66 PRO A O 1
ATOM 542 N N . GLU A 1 67 ? 35.459 43.667 40.590 1.00 12.59 67 GLU A N 1
ATOM 543 C CA . GLU A 1 67 ? 34.890 42.330 40.424 1.00 11.56 67 GLU A CA 1
ATOM 544 C C . GLU A 1 67 ? 34.116 42.216 39.115 1.00 11.30 67 GLU A C 1
ATOM 545 O O . GLU A 1 67 ? 34.169 41.188 38.444 1.00 12.17 67 GLU A O 1
ATOM 551 N N . VAL A 1 68 ? 33.394 43.275 38.760 1.00 10.63 68 VAL A N 1
ATOM 552 C CA . VAL A 1 68 ? 32.619 43.305 37.523 1.00 10.87 68 VAL A CA 1
ATOM 553 C C . VAL A 1 68 ? 33.579 43.324 36.329 1.00 9.90 68 VAL A C 1
ATOM 554 O O . VAL A 1 68 ? 33.423 42.554 35.384 1.00 10.13 68 VAL A O 1
ATOM 558 N N . LYS A 1 69 ? 34.581 44.196 36.379 1.00 9.56 69 LYS A N 1
ATOM 559 C CA . LYS A 1 69 ? 35.552 44.289 35.292 1.00 10.85 69 LYS A CA 1
ATOM 560 C C . LYS A 1 69 ? 36.302 42.972 35.115 1.00 10.18 69 LYS A C 1
ATOM 561 O O . LYS A 1 69 ? 36.502 42.504 33.994 1.00 9.51 69 LYS A O 1
ATOM 567 N N . HIS A 1 70 ? 36.704 42.369 36.229 1.00 10.11 70 HIS A N 1
ATOM 568 C CA . HIS A 1 70 ? 37.433 41.112 36.175 1.00 9.43 70 HIS A CA 1
ATOM 569 C C . HIS A 1 70 ? 36.567 39.973 35.649 1.00 9.46 70 HIS A C 1
ATOM 570 O O . HIS A 1 70 ? 37.024 39.180 34.825 1.00 8.87 70 HIS A O 1
ATOM 577 N N . GLN A 1 71 ? 35.328 39.881 36.127 1.00 8.76 71 GLN A N 1
ATOM 578 C CA . GLN A 1 71 ? 34.425 38.832 35.654 1.00 8.75 71 GLN A CA 1
ATOM 579 C C . GLN A 1 71 ? 34.279 38.948 34.134 1.00 11.02 71 GLN A C 1
ATOM 580 O O . GLN A 1 71 ? 34.329 37.948 33.407 1.00 10.24 71 GLN A O 1
ATOM 586 N N . ALA A 1 72 ? 34.104 40.179 33.657 1.00 9.24 72 ALA A N 1
ATOM 587 C CA . ALA A 1 72 ? 33.951 40.435 32.226 1.00 10.29 72 ALA A CA 1
ATOM 588 C C . ALA A 1 72 ? 35.145 39.964 31.397 1.00 9.26 72 ALA A C 1
ATOM 589 O O . ALA A 1 72 ? 34.967 39.312 30.370 1.00 9.20 72 ALA A O 1
ATOM 591 N N . VAL A 1 73 ? 36.358 40.286 31.838 1.00 7.75 73 VAL A N 1
ATOM 592 C CA . VAL A 1 73 ? 37.547 39.910 31.085 1.00 9.63 73 VAL A CA 1
ATOM 593 C C . VAL A 1 73 ? 37.863 38.419 31.132 1.00 10.38 73 VAL A C 1
ATOM 594 O O . VAL A 1 73 ? 38.448 37.868 30.194 1.00 9.74 73 VAL A O 1
ATOM 598 N N . VAL A 1 74 ? 37.472 37.767 32.219 1.00 9.21 74 VAL A N 1
ATOM 599 C CA . VAL A 1 74 ? 37.710 36.339 32.359 1.00 9.87 74 VAL A CA 1
ATOM 600 C C . VAL A 1 74 ? 36.859 35.588 31.316 1.00 8.73 74 VAL A C 1
ATOM 601 O O . VAL A 1 74 ? 37.330 34.652 30.665 1.00 9.46 74 VAL A O 1
ATOM 605 N N . ILE A 1 75 ? 35.615 36.019 31.149 1.00 8.16 75 ILE A N 1
ATOM 606 C CA . ILE A 1 75 ? 34.706 35.417 30.175 1.00 8.41 75 ILE A CA 1
ATOM 607 C C . ILE A 1 75 ? 35.233 35.704 28.759 1.00 9.03 75 ILE A C 1
ATOM 608 O O . ILE A 1 75 ? 35.336 34.811 27.916 1.00 9.18 75 ILE A O 1
ATOM 613 N N . PHE A 1 76 ? 35.579 36.962 28.510 1.00 9.03 76 PHE A N 1
ATOM 614 C CA . PHE A 1 76 ? 36.096 37.372 27.213 1.00 9.17 76 PHE A CA 1
ATOM 615 C C . PHE A 1 76 ? 37.354 36.581 26.832 1.00 9.56 76 PHE A C 1
ATOM 616 O O . PHE A 1 76 ? 37.483 36.100 25.697 1.00 8.86 76 PHE A O 1
ATOM 624 N N . ASN A 1 77 ? 38.278 36.445 27.781 1.00 6.95 77 ASN A N 1
ATOM 625 C CA . ASN A 1 77 ? 39.520 35.737 27.516 1.00 8.79 77 ASN A CA 1
ATOM 626 C C . ASN A 1 77 ? 39.306 34.264 27.171 1.00 9.32 77 ASN A C 1
ATOM 627 O O . ASN A 1 77 ? 40.064 33.694 26.390 1.00 9.64 77 ASN A O 1
ATOM 632 N N . LYS A 1 78 ? 38.273 33.651 27.740 1.00 8.48 78 LYS A N 1
ATOM 633 C CA . LYS A 1 78 ? 37.981 32.256 27.435 1.00 11.34 78 LYS A CA 1
ATOM 634 C C . LYS A 1 78 ? 37.536 32.164 25.975 1.00 10.57 78 LYS A C 1
ATOM 635 O O . LYS A 1 78 ? 37.964 31.271 25.234 1.00 10.77 78 LYS A O 1
ATOM 641 N N . VAL A 1 79 ? 36.668 33.083 25.566 1.00 9.00 79 VAL A N 1
ATOM 642 C CA . VAL A 1 79 ? 36.197 33.104 24.186 1.00 9.56 79 VAL A CA 1
ATOM 643 C C . VAL A 1 79 ? 37.403 33.339 23.273 1.00 9.98 79 VAL A C 1
ATOM 644 O O . VAL A 1 79 ? 37.521 32.711 22.219 1.00 10.99 79 VAL A O 1
ATOM 648 N N . ASN A 1 80 ? 38.302 34.234 23.684 1.00 8.78 80 ASN A N 1
ATOM 649 C CA . ASN A 1 80 ? 39.501 34.524 22.905 1.00 8.70 80 ASN A CA 1
ATOM 650 C C . ASN A 1 80 ? 40.347 33.255 22.744 1.00 10.59 80 ASN A C 1
ATOM 651 O O . ASN A 1 80 ? 40.868 32.988 21.659 1.00 11.07 80 ASN A O 1
ATOM 656 N N . GLU A 1 81 ? 40.482 32.480 23.822 1.00 9.67 81 GLU A N 1
ATOM 657 C CA . GLU A 1 81 ? 41.249 31.229 23.791 1.00 12.17 81 GLU A CA 1
ATOM 658 C C . GLU A 1 81 ? 40.670 30.274 22.752 1.00 12.17 81 GLU A C 1
ATOM 659 O O . GLU A 1 81 ? 41.404 29.683 21.952 1.00 13.72 81 GLU A O 1
ATOM 665 N N . ILE A 1 82 ? 39.351 30.117 22.785 1.00 11.68 82 ILE A N 1
ATOM 666 C CA . ILE A 1 82 ? 38.667 29.222 21.865 1.00 13.17 82 ILE A CA 1
ATOM 667 C C . ILE A 1 82 ? 38.854 29.664 20.419 1.00 13.58 82 ILE A C 1
ATOM 668 O O . ILE A 1 82 ? 39.138 28.844 19.547 1.00 13.75 82 ILE A O 1
ATOM 673 N N . ILE A 1 83 ? 38.717 30.961 20.166 1.00 12.34 83 ILE A N 1
ATOM 674 C CA . ILE A 1 83 ? 38.898 31.484 18.816 1.00 12.60 83 ILE A CA 1
ATOM 675 C C . ILE A 1 83 ? 40.331 31.196 18.356 1.00 13.68 83 ILE A C 1
ATOM 676 O O . ILE A 1 83 ? 40.562 30.846 17.194 1.00 14.07 83 ILE A O 1
ATOM 681 N N . ASN A 1 84 ? 41.279 31.320 19.284 1.00 13.44 84 ASN A N 1
ATOM 682 C CA . ASN A 1 84 ? 42.696 31.086 19.011 1.00 15.57 84 ASN A CA 1
ATOM 683 C C . ASN A 1 84 ? 43.014 29.619 18.698 1.00 16.97 84 ASN A C 1
ATOM 684 O O . ASN A 1 84 ? 44.107 29.312 18.226 1.00 19.55 84 ASN A O 1
ATOM 689 N N . SER A 1 85 ? 42.081 28.711 18.970 1.00 17.60 85 SER A N 1
ATOM 690 C CA . SER A 1 85 ? 42.327 27.297 18.689 1.00 19.47 85 SER A CA 1
ATOM 691 C C . SER A 1 85 ? 41.139 26.604 18.018 1.00 18.58 85 SER A C 1
ATOM 692 O O . SER A 1 85 ? 40.825 25.450 18.317 1.00 16.89 85 SER A O 1
ATOM 695 N N . MET A 1 86 ? 40.491 27.308 17.096 1.00 16.89 86 MET A N 1
ATOM 696 C CA . MET A 1 86 ? 39.340 26.760 16.390 1.00 17.04 86 MET A CA 1
ATOM 697 C C . MET A 1 86 ? 39.694 25.525 15.564 1.00 19.03 86 MET A C 1
ATOM 698 O O . MET A 1 86 ? 38.811 24.782 15.137 1.00 19.27 86 MET A O 1
ATOM 703 N N . ASP A 1 87 ? 40.985 25.308 15.345 1.00 19.72 87 ASP A N 1
ATOM 704 C CA . ASP A 1 87 ? 41.438 24.156 14.575 1.00 24.90 87 ASP A CA 1
ATOM 705 C C . ASP A 1 87 ? 41.590 22.906 15.442 1.00 26.79 87 ASP A C 1
ATOM 706 O O . ASP A 1 87 ? 41.776 21.811 14.918 1.00 29.15 87 ASP A O 1
ATOM 711 N N . ASN A 1 88 ? 41.519 23.070 16.760 1.00 27.54 88 ASN A N 1
ATOM 712 C CA . ASN A 1 88 ? 41.661 21.942 17.683 1.00 29.57 88 ASN A CA 1
ATOM 713 C C . ASN A 1 88 ? 40.365 21.663 18.440 1.00 29.97 88 ASN A C 1
ATOM 714 O O . ASN A 1 88 ? 40.197 22.085 19.586 1.00 29.47 88 ASN A O 1
ATOM 719 N N . GLN A 1 89 ? 39.460 20.936 17.793 1.00 31.59 89 GLN A N 1
ATOM 720 C CA . GLN A 1 89 ? 38.169 20.584 18.378 1.00 33.97 89 GLN A CA 1
ATOM 721 C C . GLN A 1 89 ? 38.293 19.868 19.729 1.00 34.46 89 GLN A C 1
ATOM 722 O O . GLN A 1 89 ? 37.551 20.171 20.666 1.00 34.68 89 GLN A O 1
ATOM 728 N N . GLU A 1 90 ? 39.227 18.923 19.824 1.00 33.57 90 GLU A N 1
ATOM 729 C CA . GLU A 1 90 ? 39.436 18.159 21.055 1.00 33.63 90 GLU A CA 1
ATOM 730 C C . GLU A 1 90 ? 39.789 19.050 22.242 1.00 31.98 90 GLU A C 1
ATOM 731 O O . GLU A 1 90 ? 39.290 18.846 23.347 1.00 30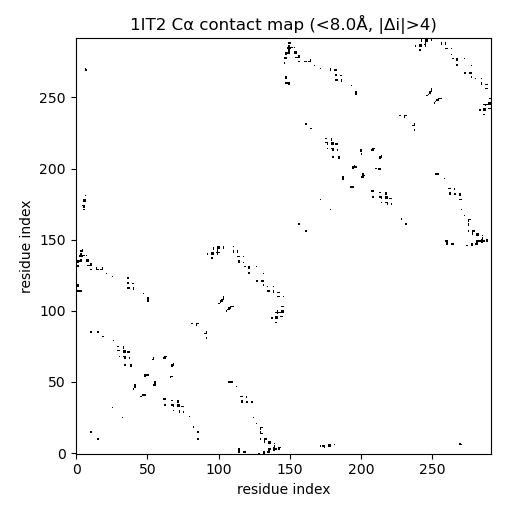.66 90 GLU A O 1
ATOM 737 N N . GLU A 1 91 ? 40.656 20.030 22.006 1.00 31.33 91 GLU A N 1
ATOM 738 C CA . GLU A 1 91 ? 41.076 20.960 23.049 1.00 31.34 91 GLU A CA 1
ATOM 739 C C . GLU A 1 91 ? 39.879 21.757 23.553 1.00 29.03 91 GLU A C 1
ATOM 740 O O . GLU A 1 91 ? 39.677 21.905 24.758 1.00 28.20 91 GLU A O 1
ATOM 746 N N . ILE A 1 92 ? 39.090 22.268 22.614 1.00 26.85 92 ILE A N 1
ATOM 747 C CA . ILE A 1 92 ? 37.906 23.052 22.942 1.00 24.65 92 ILE A CA 1
ATOM 748 C C . ILE A 1 92 ? 36.937 22.227 23.787 1.00 24.54 92 ILE A C 1
ATOM 749 O O . ILE A 1 92 ? 36.417 22.711 24.793 1.00 23.10 92 ILE A O 1
ATOM 754 N N . ILE A 1 93 ? 36.700 20.981 23.378 1.00 23.21 93 ILE A N 1
ATOM 755 C CA . ILE A 1 93 ? 35.792 20.090 24.103 1.00 24.00 93 ILE A CA 1
ATOM 756 C C . ILE A 1 93 ? 36.265 19.864 25.539 1.00 23.26 93 ILE A C 1
ATOM 757 O O . ILE A 1 93 ? 35.546 20.141 26.497 1.00 22.59 93 ILE A O 1
ATOM 762 N N . LYS A 1 94 ? 37.481 19.350 25.670 1.00 24.12 94 LYS A N 1
ATOM 763 C CA . LYS A 1 94 ? 38.080 19.065 26.969 1.00 26.73 94 LYS A CA 1
ATOM 764 C C . LYS A 1 94 ? 38.011 20.275 27.900 1.00 26.93 94 LYS A C 1
ATOM 765 O O . LYS A 1 94 ? 37.486 20.187 29.015 1.00 26.58 94 LYS A O 1
ATOM 771 N N . SER A 1 95 ? 38.542 21.398 27.426 1.00 25.47 95 SER A N 1
ATOM 772 C CA . SER A 1 95 ? 38.567 22.646 28.184 1.00 24.97 95 SER A CA 1
ATOM 773 C C . SER A 1 95 ? 37.181 23.111 28.653 1.00 23.13 95 SER A C 1
ATOM 774 O O . SER A 1 95 ? 36.979 23.375 29.839 1.00 22.81 95 SER A O 1
ATOM 777 N N . LEU A 1 96 ? 36.228 23.199 27.729 1.00 20.16 96 LEU A N 1
ATOM 778 C CA . LEU A 1 96 ? 34.887 23.661 28.070 1.00 19.16 96 LEU A CA 1
ATOM 779 C C . LEU A 1 96 ? 34.030 22.696 28.891 1.00 19.84 96 LEU A C 1
ATOM 780 O O . LEU A 1 96 ? 33.141 23.130 29.622 1.00 18.99 96 LEU A O 1
ATOM 785 N N . LYS A 1 97 ? 34.279 21.395 28.778 1.00 19.87 97 LYS A N 1
ATOM 786 C CA . LYS A 1 97 ? 33.500 20.438 29.557 1.00 21.08 97 LYS A CA 1
ATOM 787 C C . LYS A 1 97 ? 33.907 20.583 31.029 1.00 19.72 97 LYS A C 1
ATOM 788 O O . LYS A 1 97 ? 33.080 20.487 31.938 1.00 19.43 97 LYS A O 1
ATOM 794 N N . ASP A 1 98 ? 35.192 20.833 31.243 1.00 21.40 98 ASP A N 1
ATOM 795 C CA . ASP A 1 98 ? 35.744 21.021 32.578 1.00 23.34 98 ASP A CA 1
ATOM 796 C C . ASP A 1 98 ? 35.135 22.277 33.199 1.00 22.01 98 ASP A C 1
ATOM 797 O O . ASP A 1 98 ? 34.731 22.286 34.363 1.00 19.75 98 ASP A O 1
ATOM 802 N N . LEU A 1 99 ? 35.074 23.338 32.398 1.00 19.71 99 LEU A N 1
ATOM 803 C CA . LEU A 1 99 ? 34.529 24.616 32.836 1.00 17.09 99 LEU A CA 1
ATOM 804 C C . LEU A 1 99 ? 33.045 24.479 33.141 1.00 15.83 99 LEU A C 1
ATOM 805 O O . LEU A 1 99 ? 32.522 25.117 34.058 1.00 16.02 99 LEU A O 1
ATOM 810 N N . SER A 1 100 ? 32.367 23.641 32.362 1.00 14.77 100 SER A N 1
ATOM 811 C CA . SER A 1 100 ? 30.943 23.399 32.543 1.00 15.69 100 SER A CA 1
ATOM 812 C C . SER A 1 100 ? 30.702 22.830 33.941 1.00 16.73 100 SER A C 1
ATOM 813 O O . SER A 1 100 ? 29.790 23.253 34.652 1.00 16.46 100 SER A O 1
ATOM 816 N N . GLN A 1 101 ? 31.529 21.862 34.320 1.00 18.28 101 GLN A N 1
ATOM 817 C CA . GLN A 1 101 ? 31.414 21.222 35.624 1.00 20.47 101 GLN A CA 1
ATOM 818 C C . GLN A 1 101 ? 31.635 22.236 36.748 1.00 19.49 101 GLN A C 1
ATOM 819 O O . GLN A 1 101 ? 30.936 22.208 37.763 1.00 19.71 101 GLN A O 1
ATOM 825 N N . LYS A 1 102 ? 32.596 23.138 36.561 1.00 18.65 102 LYS A N 1
ATOM 826 C CA . LYS A 1 102 ? 32.888 24.143 37.579 1.00 18.93 102 LYS A CA 1
ATOM 827 C C . LYS A 1 102 ? 31.720 25.109 37.786 1.00 17.17 102 LYS A C 1
ATOM 828 O O . LYS A 1 102 ? 31.392 25.453 38.917 1.00 15.93 102 LYS A O 1
ATOM 834 N N . HIS A 1 103 ? 31.086 25.535 36.697 1.00 16.42 103 HIS A N 1
ATOM 835 C CA . HIS A 1 103 ? 29.954 26.455 36.793 1.00 15.80 103 HIS A CA 1
ATOM 836 C C . HIS A 1 103 ? 28.777 25.780 37.490 1.00 16.74 103 HIS A C 1
ATOM 837 O O . HIS A 1 103 ? 28.015 26.420 38.212 1.00 16.79 103 HIS A O 1
ATOM 844 N N . LYS A 1 104 ? 28.630 24.479 37.267 1.00 17.95 104 LYS A N 1
ATOM 845 C CA . LYS A 1 104 ? 27.532 23.731 37.862 1.00 18.71 104 LYS A CA 1
ATOM 846 C C . LYS A 1 104 ? 27.668 23.496 39.363 1.00 19.91 104 LYS A C 1
ATOM 847 O O . LYS A 1 104 ? 26.808 23.900 40.147 1.00 21.00 104 LYS A O 1
ATOM 853 N N . THR A 1 105 ? 28.754 22.840 39.754 1.00 21.96 105 THR A N 1
ATOM 854 C CA . THR A 1 105 ? 28.969 22.490 41.153 1.00 24.50 105 THR A CA 1
ATOM 855 C C . THR A 1 105 ? 29.695 23.515 42.021 1.00 24.62 105 THR A C 1
ATOM 856 O O . THR A 1 105 ? 29.391 23.636 43.209 1.00 24.74 105 THR A O 1
ATOM 860 N N . VAL A 1 106 ? 30.641 24.252 41.440 1.00 23.62 106 VAL A N 1
ATOM 861 C CA . VAL A 1 106 ? 31.392 25.252 42.197 1.00 21.35 106 VAL A CA 1
ATOM 862 C C . VAL A 1 106 ? 30.758 26.642 42.174 1.00 21.47 106 VAL A C 1
ATOM 863 O O . VAL A 1 106 ? 30.482 27.213 43.228 1.00 20.85 106 VAL A O 1
ATOM 867 N N . PHE A 1 107 ? 30.520 27.184 40.981 1.00 19.55 107 PHE A N 1
ATOM 868 C CA . PHE A 1 107 ? 29.921 28.513 40.859 1.00 18.62 107 PHE A CA 1
ATOM 869 C C . PHE A 1 107 ? 28.408 28.480 41.029 1.00 18.51 107 PHE A C 1
ATOM 870 O O . PHE A 1 107 ? 27.780 29.510 41.264 1.00 17.47 107 PHE A O 1
ATOM 878 N N . LYS A 1 108 ? 27.828 27.290 40.906 1.00 19.02 108 LYS A N 1
ATOM 879 C CA . LYS A 1 108 ? 26.388 27.097 41.067 1.00 20.30 108 LYS A CA 1
ATOM 880 C C . LYS A 1 108 ? 25.545 28.035 40.205 1.00 19.11 108 LYS A C 1
ATOM 881 O O . LYS A 1 108 ? 24.565 28.623 40.668 1.00 17.12 108 LYS A O 1
ATOM 887 N N . VAL A 1 109 ? 25.925 28.139 38.937 1.00 17.03 109 VAL A N 1
ATOM 888 C CA . VAL A 1 109 ? 25.248 28.996 37.976 1.00 15.99 109 VAL A CA 1
ATOM 889 C C . VAL A 1 109 ? 24.196 28.206 37.196 1.00 16.61 109 VAL A C 1
ATOM 890 O O . VAL A 1 109 ? 24.420 27.046 36.849 1.00 17.73 109 VAL A O 1
ATOM 894 N N . ASP A 1 110 ? 23.045 28.821 36.936 1.00 14.71 110 ASP A N 1
ATOM 895 C CA . ASP A 1 110 ? 22.004 28.154 36.164 1.00 15.27 110 ASP A CA 1
ATOM 896 C C . ASP A 1 110 ? 22.441 28.222 34.697 1.00 15.87 110 ASP A C 1
ATOM 897 O O . ASP A 1 110 ? 22.641 29.305 34.151 1.00 15.50 110 ASP A O 1
ATOM 902 N N . SER A 1 111 ? 22.592 27.062 34.068 1.00 15.63 111 SER A N 1
ATOM 903 C CA . SER A 1 111 ? 23.039 26.989 32.678 1.00 15.82 111 SER A CA 1
ATOM 904 C C . SER A 1 111 ? 22.172 27.744 31.672 1.00 15.22 111 SER A C 1
ATOM 905 O O . SER A 1 111 ? 22.592 27.970 30.535 1.00 14.43 111 SER A O 1
ATOM 908 N N . ILE A 1 112 ? 20.967 28.130 32.080 1.00 14.66 112 ILE A N 1
ATOM 909 C CA . ILE A 1 112 ? 20.064 28.858 31.194 1.00 14.18 112 ILE A CA 1
ATOM 910 C C . ILE A 1 112 ? 20.645 30.211 30.755 1.00 13.49 112 ILE A C 1
ATOM 911 O O . ILE A 1 112 ? 20.294 30.730 29.693 1.00 12.75 112 ILE A O 1
ATOM 916 N N . TRP A 1 113 ? 21.536 30.769 31.571 1.00 11.99 113 TRP A N 1
ATOM 917 C CA . TRP A 1 113 ? 22.121 32.077 31.289 1.00 11.36 113 TRP A CA 1
ATOM 918 C C . TRP A 1 113 ? 23.183 32.139 30.189 1.00 11.02 113 TRP A C 1
ATOM 919 O O . TRP A 1 113 ? 23.325 33.173 29.542 1.00 11.45 113 TRP A O 1
ATOM 930 N N . PHE A 1 114 ? 23.925 31.053 29.971 1.00 11.39 114 PHE A N 1
ATOM 931 C CA . PHE A 1 114 ? 24.986 31.055 28.955 1.00 10.67 114 PHE A CA 1
ATOM 932 C C . PHE A 1 114 ? 24.554 31.607 27.588 1.00 10.90 114 PHE A C 1
ATOM 933 O O . PHE A 1 114 ? 25.223 32.470 27.015 1.00 9.50 114 PHE A O 1
ATOM 941 N N . LYS A 1 115 ? 23.439 31.106 27.073 1.00 10.59 115 LYS A N 1
ATOM 942 C CA . LYS A 1 115 ? 22.929 31.531 25.777 1.00 12.29 115 LYS A CA 1
ATOM 943 C C . LYS A 1 115 ? 22.528 33.007 25.773 1.00 11.93 115 LYS A C 1
ATOM 944 O O . LYS A 1 115 ? 22.697 33.703 24.765 1.00 10.75 115 LYS A O 1
ATOM 950 N N . GLU A 1 116 ? 21.998 33.482 26.896 1.00 9.80 116 GLU A N 1
ATOM 951 C CA . GLU A 1 116 ? 21.571 34.874 27.004 1.00 10.86 116 GLU A CA 1
ATOM 952 C C . GLU A 1 116 ? 22.756 35.834 26.970 1.00 10.03 116 GLU A C 1
ATOM 953 O O . GLU A 1 116 ? 22.717 36.855 26.287 1.00 11.22 116 GLU A O 1
ATOM 959 N N . LEU A 1 117 ? 23.814 35.513 27.705 1.00 8.91 117 LEU A N 1
ATOM 960 C CA . LEU A 1 117 ? 24.995 36.366 27.701 1.00 9.83 117 LEU A CA 1
ATOM 961 C C . LEU A 1 117 ? 25.636 36.309 26.311 1.00 9.81 117 LEU A C 1
ATOM 962 O O . LEU A 1 117 ? 26.066 37.324 25.771 1.00 9.64 117 LEU A O 1
ATOM 967 N N . SER A 1 118 ? 25.697 35.111 25.738 1.00 10.54 118 SER A N 1
ATOM 968 C CA . SER A 1 118 ? 26.293 34.914 24.415 1.00 11.18 118 SER A CA 1
ATOM 969 C C . SER A 1 118 ? 25.605 35.734 23.316 1.00 10.01 118 SER A C 1
ATOM 970 O O . SER A 1 118 ? 26.271 36.245 22.409 1.00 9.93 118 SER A O 1
ATOM 973 N N . SER A 1 119 ? 24.281 35.850 23.398 1.00 10.39 119 SER A N 1
ATOM 974 C CA . SER A 1 119 ? 23.510 36.618 22.418 1.00 11.62 119 SER A CA 1
ATOM 975 C C . SER A 1 119 ? 23.950 38.075 22.451 1.00 11.75 119 SER A C 1
ATOM 976 O O . SER A 1 119 ? 24.145 38.702 21.408 1.00 12.22 119 SER A O 1
ATOM 979 N N . ILE A 1 120 ? 24.106 38.600 23.662 1.00 11.53 120 ILE A N 1
ATOM 980 C CA . ILE A 1 120 ? 24.525 39.983 23.857 1.00 10.52 120 ILE A CA 1
ATOM 981 C C . ILE A 1 120 ? 25.984 40.152 23.423 1.00 10.68 120 ILE A C 1
ATOM 982 O O . ILE A 1 120 ? 26.373 41.206 22.906 1.00 11.21 120 ILE A O 1
ATOM 987 N N . PHE A 1 121 ? 26.784 39.104 23.607 1.00 8.76 121 PHE A N 1
ATOM 988 C CA . PHE A 1 121 ? 28.187 39.122 23.198 1.00 9.46 121 PHE A CA 1
ATOM 989 C C . PHE A 1 121 ? 28.207 39.307 21.677 1.00 11.16 121 PHE A C 1
ATOM 990 O O . PHE A 1 121 ? 28.897 40.185 21.150 1.00 11.00 121 PHE A O 1
ATOM 998 N N . VAL A 1 122 ? 27.427 38.486 20.977 1.00 11.73 122 VAL A N 1
ATOM 999 C CA . VAL A 1 122 ? 27.368 38.549 19.522 1.00 12.61 122 VAL A CA 1
ATOM 1000 C C . VAL A 1 122 ? 26.826 39.884 19.000 1.00 12.46 122 VAL A C 1
ATOM 1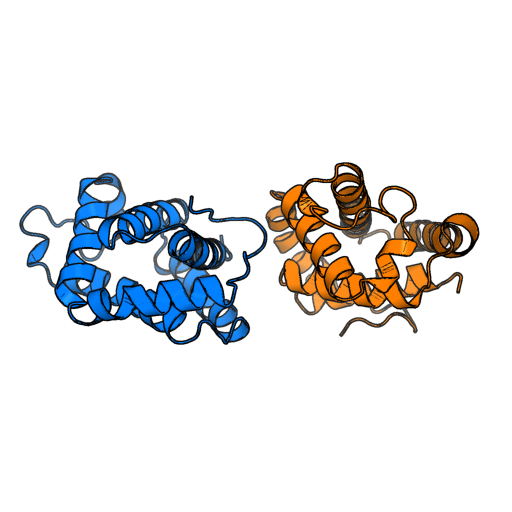001 O O . VAL A 1 122 ? 27.422 40.490 18.104 1.00 14.27 122 VAL A O 1
ATOM 1005 N N . SER A 1 123 ? 25.718 40.357 19.558 1.00 12.35 123 SER A N 1
ATOM 1006 C CA . SER A 1 123 ? 25.150 41.617 19.085 1.00 14.02 123 SER A CA 1
ATOM 1007 C C . SER A 1 123 ? 26.078 42.806 19.346 1.00 14.39 123 SER A C 1
ATOM 1008 O O . SER A 1 123 ? 26.145 43.731 18.538 1.00 16.31 123 SER A O 1
ATOM 1011 N N . THR A 1 124 ? 26.800 42.779 20.461 1.00 13.62 124 THR A N 1
ATOM 1012 C CA . THR A 1 124 ? 27.714 43.869 20.800 1.00 14.18 124 THR A CA 1
ATOM 1013 C C . THR A 1 124 ? 28.836 44.024 19.771 1.00 15.77 124 THR A C 1
ATOM 1014 O O . THR A 1 124 ? 29.178 45.145 19.383 1.00 16.70 124 THR A O 1
ATOM 1018 N N . ILE A 1 125 ? 29.407 42.904 19.329 1.00 16.03 125 ILE A N 1
ATOM 1019 C CA . ILE A 1 125 ? 30.488 42.934 18.347 1.00 17.63 125 ILE A CA 1
ATOM 1020 C C . ILE A 1 125 ? 29.947 42.843 16.919 1.00 19.79 125 ILE A C 1
ATOM 1021 O O . ILE A 1 125 ? 30.706 42.630 15.972 1.00 19.03 125 ILE A O 1
ATOM 1026 N N . ASP A 1 126 ? 28.633 43.015 16.778 1.00 21.57 126 ASP A N 1
ATOM 1027 C CA . ASP A 1 126 ? 27.964 42.956 15.477 1.00 24.62 126 ASP A CA 1
ATOM 1028 C C . ASP A 1 126 ? 28.417 41.724 14.688 1.00 24.71 126 ASP A C 1
ATOM 1029 O O . ASP A 1 126 ? 28.720 41.804 13.494 1.00 25.70 126 ASP A O 1
ATOM 1034 N N . GLY A 1 127 ? 28.468 40.583 15.369 1.00 23.01 127 GLY A N 1
ATOM 1035 C CA . GLY A 1 127 ? 28.869 39.350 14.720 1.00 22.59 127 GLY A CA 1
ATOM 1036 C C . GLY A 1 127 ? 27.709 38.775 13.928 1.00 21.90 127 GLY A C 1
ATOM 1037 O O . GLY A 1 127 ? 26.551 39.145 14.147 1.00 23.62 127 GLY A O 1
ATOM 1038 N N . GLY A 1 128 ? 28.012 37.867 13.010 1.00 21.14 128 GLY A N 1
ATOM 1039 C CA . GLY A 1 128 ? 26.963 37.274 12.202 1.00 19.49 128 GLY A CA 1
ATOM 1040 C C . GLY A 1 128 ? 26.718 35.812 12.516 1.00 18.46 128 GLY A C 1
ATOM 1041 O O . GLY A 1 128 ? 26.986 35.350 13.627 1.00 16.26 128 GLY A O 1
ATOM 1042 N N . ALA A 1 129 ? 26.208 35.082 11.532 1.00 16.24 129 ALA A N 1
ATOM 1043 C CA . ALA A 1 129 ? 25.922 33.665 11.705 1.00 16.48 129 ALA A CA 1
ATOM 1044 C C . ALA A 1 129 ? 27.158 32.878 12.140 1.00 15.31 129 ALA A C 1
ATOM 1045 O O . ALA A 1 129 ? 27.053 31.931 12.921 1.00 15.19 129 ALA A O 1
ATOM 1047 N N . GLU A 1 130 ? 28.326 33.273 11.642 1.00 14.28 130 GLU A N 1
ATOM 1048 C CA . GLU A 1 130 ? 29.574 32.595 11.982 1.00 14.77 130 GLU A CA 1
ATOM 1049 C C . GLU A 1 130 ? 29.828 32.595 13.487 1.00 14.60 130 GLU A C 1
ATOM 1050 O O . GLU A 1 130 ? 30.207 31.570 14.058 1.00 14.70 130 GLU A O 1
ATOM 1056 N N . PHE A 1 131 ? 29.626 33.747 14.125 1.00 13.12 131 PHE A N 1
ATOM 1057 C CA . PHE A 1 131 ? 29.831 33.862 15.568 1.00 12.62 131 PHE A CA 1
ATOM 1058 C C . PHE A 1 131 ? 28.726 33.155 16.349 1.00 12.43 131 PHE A C 1
ATOM 1059 O O . PHE A 1 131 ? 28.959 32.656 17.447 1.00 13.75 131 PHE A O 1
ATOM 1067 N N . GLU A 1 132 ? 27.520 33.120 15.791 1.00 12.35 132 GLU A N 1
ATOM 1068 C CA . GLU A 1 132 ? 26.421 32.445 16.464 1.00 13.27 132 GLU A CA 1
ATOM 1069 C C . GLU A 1 132 ? 26.747 30.955 16.499 1.00 12.89 132 GLU A C 1
ATOM 1070 O O . GLU A 1 132 ? 26.448 30.268 17.476 1.00 11.19 132 GLU A O 1
ATOM 1076 N N . LYS A 1 133 ? 27.376 30.460 15.435 1.00 13.27 133 LYS A N 1
ATOM 1077 C CA . LYS A 1 133 ? 27.755 29.055 15.390 1.00 14.25 133 LYS A CA 1
ATOM 1078 C C . LYS A 1 133 ? 28.841 28.812 16.440 1.00 13.56 133 LYS A C 1
ATOM 1079 O O . LYS A 1 133 ? 28.793 27.829 17.180 1.00 14.15 133 LYS A O 1
ATOM 1085 N N . LEU A 1 134 ? 29.814 29.717 16.509 1.00 11.99 134 LEU A N 1
ATOM 1086 C CA . LEU A 1 134 ? 30.896 29.598 17.484 1.00 11.40 134 LEU A CA 1
ATOM 1087 C C . LEU A 1 134 ? 30.339 29.552 18.909 1.00 10.69 134 LEU A C 1
ATOM 1088 O O . LEU A 1 134 ? 30.722 28.697 19.711 1.00 10.79 134 LEU A O 1
ATOM 1093 N N . PHE A 1 135 ? 29.427 30.472 19.215 1.00 10.11 135 PHE A N 1
ATOM 1094 C CA . PHE A 1 135 ? 28.841 30.533 20.546 1.00 10.23 135 PHE A CA 1
ATOM 1095 C C . PHE A 1 135 ? 27.884 29.383 20.830 1.00 11.01 135 PHE A C 1
ATOM 1096 O O . PHE A 1 135 ? 27.598 29.088 21.989 1.00 12.00 135 PHE A O 1
ATOM 1104 N N . SER A 1 136 ? 27.386 28.736 19.779 1.00 11.22 136 SER A N 1
ATOM 1105 C CA . SER A 1 136 ? 26.506 27.583 19.959 1.00 11.49 136 SER A CA 1
ATOM 1106 C C . SER A 1 136 ? 27.393 26.448 20.486 1.00 11.88 136 SER A C 1
ATOM 1107 O O . SER A 1 136 ? 27.027 25.741 21.427 1.00 12.60 136 SER A O 1
ATOM 1110 N N . ILE A 1 137 ? 28.564 26.286 19.875 1.00 11.15 137 ILE A N 1
ATOM 1111 C CA . ILE A 1 137 ? 29.520 25.273 20.299 1.00 11.32 137 ILE A CA 1
ATOM 1112 C C . ILE A 1 137 ? 29.885 25.550 21.760 1.00 12.83 137 ILE A C 1
ATOM 1113 O O . ILE A 1 137 ? 29.860 24.650 22.598 1.00 12.56 137 ILE A O 1
ATOM 1118 N N . ILE A 1 138 ? 30.214 26.805 22.064 1.00 12.25 138 ILE A N 1
ATOM 1119 C CA . ILE A 1 138 ? 30.579 27.191 23.430 1.00 12.39 138 ILE A CA 1
ATOM 1120 C C . ILE A 1 138 ? 29.464 26.926 24.452 1.00 10.87 138 ILE A C 1
ATOM 1121 O O . ILE A 1 138 ? 29.721 26.367 25.521 1.00 13.30 138 ILE A O 1
ATOM 1126 N N . CYS A 1 139 ? 28.234 27.321 24.129 1.00 10.11 139 CYS A N 1
ATOM 1127 C CA . CYS A 1 139 ? 27.113 27.129 25.045 1.00 10.05 139 CYS A CA 1
ATOM 1128 C C . CYS A 1 139 ? 26.728 25.663 25.232 1.00 12.79 139 CYS A C 1
ATOM 1129 O O . CYS A 1 139 ? 26.419 25.237 26.346 1.00 11.81 139 CYS A O 1
ATOM 1132 N N . ILE A 1 140 ? 26.740 24.889 24.150 1.00 13.70 140 ILE A N 1
ATOM 1133 C CA . ILE A 1 140 ? 26.401 23.472 24.261 1.00 13.22 140 ILE A CA 1
ATOM 1134 C C . ILE A 1 140 ? 27.390 22.830 25.226 1.00 12.82 140 ILE A C 1
ATOM 1135 O O . ILE A 1 140 ? 27.000 22.085 26.129 1.00 14.01 140 ILE A O 1
ATOM 1140 N N . LEU A 1 141 ? 28.671 23.141 25.050 1.00 12.91 141 LEU A N 1
ATOM 1141 C CA . LEU A 1 141 ? 29.715 22.584 25.905 1.00 13.19 141 LEU A CA 1
ATOM 1142 C C . LEU A 1 141 ? 29.658 23.091 27.346 1.00 15.30 141 LEU A C 1
ATOM 1143 O O . LEU A 1 141 ? 29.944 22.339 28.278 1.00 14.87 141 LEU A O 1
ATOM 1148 N N . LEU A 1 142 ? 29.291 24.356 27.537 1.00 14.20 142 LEU A N 1
ATOM 1149 C CA . LEU A 1 142 ? 29.196 24.905 28.893 1.00 14.32 142 LEU A CA 1
ATOM 1150 C C . LEU A 1 142 ? 27.984 24.321 29.629 1.00 15.38 142 LEU A C 1
ATOM 1151 O O . LEU A 1 142 ? 27.931 24.302 30.863 1.00 15.59 142 LEU A O 1
ATOM 1156 N N . ARG A 1 143 ? 27.016 23.842 28.855 1.00 16.02 143 ARG A N 1
ATOM 1157 C CA . ARG A 1 143 ? 25.789 23.257 29.387 1.00 19.04 143 ARG A CA 1
ATOM 1158 C C . ARG A 1 143 ? 25.888 21.734 29.520 1.00 20.42 143 ARG A C 1
ATOM 1159 O O . ARG A 1 143 ? 24.999 21.097 30.087 1.00 20.63 143 ARG A O 1
ATOM 1167 N N . SER A 1 144 ? 26.973 21.160 29.009 1.00 22.08 144 SER A N 1
ATOM 1168 C CA . SER A 1 144 ? 27.153 19.708 29.015 1.00 23.63 144 SER A CA 1
ATOM 1169 C C . SER A 1 144 ? 27.123 18.993 30.367 1.00 24.44 144 SER A C 1
ATOM 1170 O O . SER A 1 144 ? 26.591 17.884 30.459 1.00 25.14 144 SER A O 1
ATOM 1173 N N . ALA A 1 145 ? 27.675 19.614 31.409 1.00 23.27 145 ALA A N 1
ATOM 1174 C CA . ALA A 1 145 ? 27.699 18.998 32.738 1.00 22.17 145 ALA A CA 1
ATOM 1175 C C . ALA A 1 145 ? 26.343 19.013 33.433 1.00 21.85 145 ALA A C 1
ATOM 1176 O O . ALA A 1 145 ? 26.124 18.281 34.394 1.00 23.45 145 ALA A O 1
ATOM 1178 N N . TYR A 1 146 ? 25.431 19.843 32.945 1.00 20.85 146 TYR A N 1
ATOM 1179 C CA . TYR A 1 146 ? 24.106 19.952 33.541 1.00 20.50 146 TYR A CA 1
ATOM 1180 C C . TYR A 1 146 ? 23.156 18.855 33.065 1.00 22.24 146 TYR A C 1
ATOM 1181 O O . TYR A 1 146 ? 23.528 18.104 32.137 1.00 22.96 146 TYR A O 1
ATOM 1191 N N . PRO B 1 1 ? 38.493 0.994 21.708 1.00 33.93 201 PRO B N 1
ATOM 1192 C CA . PRO B 1 1 ? 38.011 1.243 20.325 1.00 32.23 201 PRO B CA 1
ATOM 1193 C C . PRO B 1 1 ? 36.871 0.287 19.979 1.00 29.49 201 PRO B C 1
ATOM 1194 O O . PRO B 1 1 ? 36.663 -0.713 20.668 1.00 30.96 201 PRO B O 1
ATOM 1198 N N . ILE B 1 2 ? 36.134 0.590 18.914 1.00 25.74 202 ILE B N 1
ATOM 1199 C CA . ILE B 1 2 ? 35.026 -0.269 18.506 1.00 22.90 202 ILE B CA 1
ATOM 1200 C C . ILE B 1 2 ? 35.506 -1.432 17.641 1.00 21.54 202 ILE B C 1
ATOM 1201 O O . ILE B 1 2 ? 36.203 -1.234 16.650 1.00 22.58 202 ILE B O 1
ATOM 1206 N N . ILE B 1 3 ? 35.135 -2.646 18.029 1.00 19.39 203 ILE B N 1
ATOM 1207 C CA . ILE B 1 3 ? 35.510 -3.836 17.278 1.00 17.78 203 ILE B CA 1
ATOM 1208 C C . ILE B 1 3 ? 34.230 -4.475 16.752 1.00 17.12 203 ILE B C 1
ATOM 1209 O O . ILE B 1 3 ? 33.166 -4.335 17.365 1.00 16.59 203 ILE B O 1
ATOM 1214 N N . ASP B 1 4 ? 34.315 -5.152 15.610 1.00 14.86 204 ASP B N 1
ATOM 1215 C CA . ASP B 1 4 ? 33.134 -5.796 15.052 1.00 15.77 204 ASP B CA 1
ATOM 1216 C C . ASP B 1 4 ? 33.313 -7.298 14.890 1.00 15.42 204 ASP B C 1
ATOM 1217 O O . ASP B 1 4 ? 32.576 -7.947 14.150 1.00 16.28 204 ASP B O 1
ATOM 1222 N N . GLN B 1 5 ? 34.300 -7.842 15.594 1.00 16.23 205 GLN B N 1
ATOM 1223 C CA . GLN B 1 5 ? 34.567 -9.271 15.560 1.00 17.84 205 GLN B CA 1
ATOM 1224 C C . GLN B 1 5 ? 35.188 -9.711 16.882 1.00 16.28 205 GLN B C 1
ATOM 1225 O O . GLN B 1 5 ? 35.973 -8.982 17.489 1.00 16.05 205 GLN B O 1
ATOM 1231 N N . GLY B 1 6 ? 34.819 -10.906 17.328 1.00 14.36 206 GLY B N 1
ATOM 1232 C CA . GLY B 1 6 ? 35.353 -11.419 18.573 1.00 12.76 206 GLY B CA 1
ATOM 1233 C C . GLY B 1 6 ? 34.270 -11.681 19.600 1.00 11.08 206 GLY B C 1
ATOM 1234 O O . GLY B 1 6 ? 33.078 -11.555 19.303 1.00 10.60 206 GLY B O 1
ATOM 1235 N N . PRO B 1 7 ? 34.659 -12.053 20.830 1.00 11.21 207 PRO B N 1
ATOM 1236 C CA . PRO B 1 7 ? 33.660 -12.321 21.868 1.00 12.07 207 PRO B CA 1
ATOM 1237 C C . PRO B 1 7 ? 33.077 -11.008 22.355 1.00 10.73 207 PRO B C 1
ATOM 1238 O O . PRO B 1 7 ? 33.769 -9.992 22.372 1.00 11.34 207 PRO B O 1
ATOM 1242 N N . LEU B 1 8 ? 31.813 -11.029 22.746 1.00 9.88 208 LEU B N 1
ATOM 1243 C CA . LEU B 1 8 ? 31.178 -9.821 23.242 1.00 9.12 208 LEU B CA 1
ATOM 1244 C C . LEU B 1 8 ? 31.869 -9.335 24.509 1.00 11.13 208 LEU B C 1
ATOM 1245 O O . LEU B 1 8 ? 32.108 -10.112 25.436 1.00 10.09 208 LEU B O 1
ATOM 1250 N N . PRO B 1 9 ? 32.238 -8.046 24.555 1.00 11.53 209 PRO B N 1
ATOM 1251 C CA . PRO B 1 9 ? 32.890 -7.527 25.761 1.00 13.41 209 PRO B CA 1
ATOM 1252 C C . PRO B 1 9 ? 31.848 -7.432 26.883 1.00 13.11 209 PRO B C 1
ATOM 1253 O O . PRO B 1 9 ? 30.643 -7.383 26.622 1.00 13.17 209 PRO B O 1
ATOM 1257 N N . THR B 1 10 ? 32.312 -7.404 28.126 1.00 14.85 210 THR B N 1
ATOM 1258 C CA . THR B 1 10 ? 31.415 -7.311 29.271 1.00 17.50 210 THR B CA 1
ATOM 1259 C C . THR B 1 10 ? 31.044 -5.867 29.604 1.00 17.42 210 THR B C 1
ATOM 1260 O O . THR B 1 10 ? 31.920 -5.014 29.730 1.00 17.99 210 THR B O 1
ATOM 1264 N N . LEU B 1 11 ? 29.749 -5.603 29.744 1.00 17.59 211 LEU B N 1
ATOM 1265 C CA . LEU B 1 11 ? 29.259 -4.272 30.111 1.00 18.75 211 LEU B CA 1
ATOM 1266 C C . LEU B 1 11 ? 29.078 -4.318 31.631 1.00 19.51 211 LEU B C 1
ATOM 1267 O O . LEU B 1 11 ? 28.197 -5.022 32.129 1.00 19.06 211 LEU B O 1
ATOM 1272 N N . THR B 1 12 ? 29.903 -3.581 32.365 1.00 20.20 212 THR B N 1
ATOM 1273 C CA . THR B 1 12 ? 29.807 -3.583 33.823 1.00 22.78 212 THR B CA 1
ATOM 1274 C C . THR B 1 12 ? 28.618 -2.786 34.339 1.00 25.60 212 THR B C 1
ATOM 1275 O O . THR B 1 12 ? 27.952 -2.082 33.580 1.00 24.82 212 THR B O 1
ATOM 1279 N N . ASP B 1 13 ? 28.357 -2.901 35.638 1.00 27.58 213 ASP B N 1
ATOM 1280 C CA . ASP B 1 13 ? 27.256 -2.176 36.254 1.00 27.79 213 ASP B CA 1
ATOM 1281 C C . ASP B 1 13 ? 27.541 -0.690 36.125 1.00 26.78 213 ASP B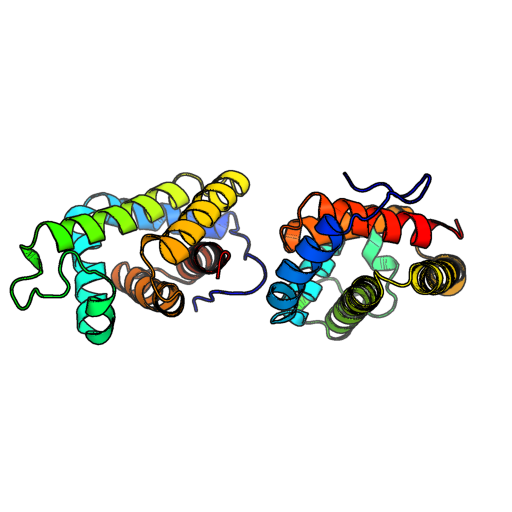 C 1
ATOM 1282 O O . ASP B 1 13 ? 26.630 0.113 35.933 1.00 28.25 213 ASP B O 1
ATOM 1287 N N . GLY B 1 14 ? 28.815 -0.331 36.227 1.00 25.13 214 GLY B N 1
ATOM 1288 C CA . GLY B 1 14 ? 29.207 1.059 36.099 1.00 25.16 214 GLY B CA 1
ATOM 1289 C C . GLY B 1 14 ? 29.051 1.526 34.663 1.00 23.92 214 GLY B C 1
ATOM 1290 O O . GLY B 1 14 ? 28.648 2.660 34.412 1.00 23.76 214 GLY B O 1
ATOM 1291 N N . ASP B 1 15 ? 29.376 0.649 33.717 1.00 23.30 215 ASP B N 1
ATOM 1292 C CA . ASP B 1 15 ? 29.264 0.967 32.296 1.00 21.71 215 ASP B CA 1
ATOM 1293 C C . ASP B 1 15 ? 27.823 1.341 31.963 1.00 20.68 215 ASP B C 1
ATOM 1294 O O . ASP B 1 15 ? 27.562 2.372 31.341 1.00 19.84 215 ASP B O 1
ATOM 1299 N N . LYS B 1 16 ? 26.895 0.482 32.378 1.00 18.85 216 LYS B N 1
ATOM 1300 C CA . LYS B 1 16 ? 25.473 0.681 32.136 1.00 20.63 216 LYS B CA 1
ATOM 1301 C C . LYS B 1 16 ? 24.948 1.962 32.782 1.00 21.60 216 LYS B C 1
ATOM 1302 O O . LYS B 1 16 ? 24.122 2.670 32.205 1.00 20.11 216 LYS B O 1
ATOM 1308 N N . LYS B 1 17 ? 25.433 2.248 33.985 1.00 22.98 217 LYS B N 1
ATOM 1309 C CA . LYS B 1 17 ? 25.033 3.444 34.717 1.00 23.98 217 LYS B CA 1
ATOM 1310 C C . LYS B 1 17 ? 25.520 4.686 33.971 1.00 22.23 217 LYS B C 1
ATOM 1311 O O . LYS B 1 17 ? 24.773 5.649 33.799 1.00 22.50 217 LYS B O 1
ATOM 1317 N N . ALA B 1 18 ? 26.776 4.658 33.529 1.00 20.02 218 ALA B N 1
ATOM 1318 C CA . ALA B 1 18 ? 27.357 5.782 32.800 1.00 18.71 218 ALA B CA 1
ATOM 1319 C C . ALA B 1 18 ? 26.576 6.036 31.509 1.00 18.63 218 ALA B C 1
ATOM 1320 O O . ALA B 1 18 ? 26.287 7.183 31.153 1.00 18.36 218 ALA B O 1
ATOM 1322 N N . ILE B 1 19 ? 26.239 4.957 30.809 1.00 15.68 219 ILE B N 1
ATOM 1323 C CA . ILE B 1 19 ? 25.483 5.052 29.565 1.00 15.04 219 ILE B CA 1
ATOM 1324 C C . ILE B 1 19 ? 24.118 5.690 29.832 1.00 15.06 219 ILE B C 1
ATOM 1325 O O . ILE B 1 19 ? 23.692 6.605 29.122 1.00 14.41 219 ILE B O 1
ATOM 1330 N N . ASN B 1 20 ? 23.439 5.200 30.864 1.00 14.74 220 ASN B N 1
ATOM 1331 C CA . ASN B 1 20 ? 22.115 5.695 31.201 1.00 15.72 220 ASN B CA 1
ATOM 1332 C C . ASN B 1 20 ? 22.101 7.103 31.796 1.00 15.70 220 ASN B C 1
ATOM 1333 O O . ASN B 1 20 ? 21.042 7.699 31.970 1.00 15.45 220 ASN B O 1
ATOM 1338 N N . LYS B 1 21 ? 23.276 7.641 32.091 1.00 16.88 221 LYS B N 1
ATOM 1339 C CA . LYS B 1 21 ? 23.360 8.999 32.623 1.00 20.33 221 LYS B CA 1
ATOM 1340 C C . LYS B 1 21 ? 23.451 9.967 31.439 1.00 19.83 221 LYS B C 1
ATOM 1341 O O . LYS B 1 21 ? 22.866 11.050 31.454 1.00 19.96 221 LYS B O 1
ATOM 1347 N N . ILE B 1 22 ? 24.178 9.549 30.408 1.00 18.21 222 ILE B N 1
ATOM 1348 C CA . ILE B 1 22 ? 24.377 10.352 29.205 1.00 18.06 222 ILE B CA 1
ATOM 1349 C C . ILE B 1 22 ? 23.207 10.266 28.219 1.00 15.19 222 ILE B C 1
ATOM 1350 O O . ILE B 1 22 ? 22.776 11.279 27.658 1.00 13.44 222 ILE B O 1
ATOM 1355 N N . TRP B 1 23 ? 22.689 9.058 28.019 1.00 13.13 223 TRP B N 1
ATOM 1356 C CA . TRP B 1 23 ? 21.606 8.840 27.065 1.00 12.53 223 TRP B CA 1
ATOM 1357 C C . TRP B 1 23 ? 20.382 9.755 27.154 1.00 12.54 223 TRP B C 1
ATOM 1358 O O . TRP B 1 23 ? 19.937 10.294 26.143 1.00 12.26 223 TRP B O 1
ATOM 1369 N N . PRO B 1 24 ? 19.808 9.937 28.354 1.00 13.38 224 PRO B N 1
ATOM 1370 C CA . PRO B 1 24 ? 18.633 10.819 28.431 1.00 12.70 224 PRO B CA 1
ATOM 1371 C C . PRO B 1 24 ? 18.902 12.251 27.944 1.00 12.95 224 PRO B C 1
ATOM 1372 O O . PRO B 1 24 ? 18.013 12.901 27.391 1.00 14.43 224 PRO B O 1
ATOM 1376 N N . LYS B 1 25 ? 20.124 12.735 28.148 1.00 12.57 225 LYS B N 1
ATOM 1377 C CA . LYS B 1 25 ? 20.497 14.080 27.719 1.00 13.31 225 LYS B CA 1
ATOM 1378 C C . LYS B 1 25 ? 20.566 14.114 26.200 1.00 13.91 225 LYS B C 1
ATOM 1379 O O . LYS B 1 25 ? 20.042 15.025 25.559 1.00 14.63 225 LYS B O 1
ATOM 1385 N N . ILE B 1 26 ? 21.211 13.106 25.629 1.00 12.59 226 ILE B N 1
ATOM 1386 C CA . ILE B 1 26 ? 21.340 13.007 24.187 1.00 12.66 226 ILE B CA 1
ATOM 1387 C C . ILE B 1 26 ? 19.966 12.863 23.525 1.00 12.63 226 ILE B C 1
ATOM 1388 O O . ILE B 1 26 ? 19.670 13.529 22.528 1.00 13.38 226 ILE B O 1
ATOM 1393 N N . TYR B 1 27 ? 19.120 12.004 24.087 1.00 11.26 227 TYR B N 1
ATOM 1394 C CA . TYR B 1 27 ? 17.808 11.768 23.506 1.00 10.82 227 TYR B CA 1
ATOM 1395 C C . TYR B 1 27 ? 16.881 12.982 23.441 1.00 10.81 227 TYR B C 1
ATOM 1396 O O . TYR B 1 27 ? 15.930 12.992 22.662 1.00 10.60 227 TYR B O 1
ATOM 1405 N N . LYS B 1 28 ? 17.157 14.005 24.246 1.00 13.33 228 LYS B N 1
ATOM 1406 C CA . LYS B 1 28 ? 16.340 15.221 24.224 1.00 14.92 228 LYS B CA 1
ATOM 1407 C C . LYS B 1 28 ? 16.338 15.798 22.800 1.00 14.14 228 LYS B C 1
ATOM 1408 O O . LYS B 1 28 ? 15.382 16.452 22.384 1.00 14.86 228 LYS B O 1
ATOM 1414 N N . GLU B 1 29 ? 17.418 15.551 22.064 1.00 12.74 229 GLU B N 1
ATOM 1415 C CA . GLU B 1 29 ? 17.546 16.032 20.687 1.00 13.77 229 GLU B CA 1
ATOM 1416 C C . GLU B 1 29 ? 17.861 14.873 19.735 1.00 12.27 229 GLU B C 1
ATOM 1417 O O . GLU B 1 29 ? 18.691 15.020 18.842 1.00 11.12 229 GLU B O 1
ATOM 1423 N N . TYR B 1 30 ? 17.194 13.732 19.917 1.00 12.27 230 TYR B N 1
ATOM 1424 C CA . TYR B 1 30 ? 17.456 12.558 19.077 1.00 10.69 230 TYR B CA 1
ATOM 1425 C C . TYR B 1 30 ? 17.356 12.781 17.565 1.00 10.77 230 TYR B C 1
ATOM 1426 O O . TYR B 1 30 ? 18.133 12.215 16.801 1.00 11.13 230 TYR B O 1
ATOM 1435 N N . GLU B 1 31 ? 16.414 13.604 17.121 1.00 11.79 231 GLU B N 1
ATOM 1436 C CA . GLU B 1 31 ? 16.279 13.840 15.686 1.00 13.12 231 GLU B CA 1
ATOM 1437 C C . GLU B 1 31 ? 17.512 14.537 15.127 1.00 13.16 231 GLU B C 1
ATOM 1438 O O . GLU B 1 31 ? 18.061 14.118 14.108 1.00 11.78 231 GLU B O 1
ATOM 1444 N N . GLN B 1 32 ? 17.947 15.597 15.804 1.00 12.93 232 GLN B N 1
ATOM 1445 C CA . GLN B 1 32 ? 19.118 16.351 15.379 1.00 14.57 232 GLN B CA 1
ATOM 1446 C C . GLN B 1 32 ? 20.378 15.486 15.452 1.00 13.37 232 GLN B C 1
ATOM 1447 O O . GLN B 1 32 ? 21.186 15.468 14.520 1.00 11.59 232 GLN B O 1
ATOM 1453 N N . TYR B 1 33 ? 20.548 14.767 16.559 1.00 11.66 233 TYR B N 1
ATOM 1454 C CA . TYR B 1 33 ? 21.712 13.900 16.717 1.00 11.62 233 TYR B CA 1
ATOM 1455 C C . TYR B 1 33 ? 21.722 12.811 15.639 1.00 10.97 233 TYR B C 1
ATOM 1456 O O . TYR B 1 33 ? 22.728 12.620 14.957 1.00 9.46 233 TYR B O 1
ATOM 1465 N N . SER B 1 34 ? 20.601 12.107 15.483 1.00 10.58 234 SER B N 1
ATOM 1466 C CA . SER B 1 34 ? 20.522 11.030 14.499 1.00 9.79 234 SER B CA 1
ATOM 1467 C C . SER B 1 34 ? 20.843 11.514 13.090 1.00 10.53 234 SER B C 1
ATOM 1468 O O . SER B 1 34 ? 21.625 10.881 12.378 1.00 10.34 234 SER B O 1
ATOM 1471 N N . LEU B 1 35 ? 20.254 12.640 12.696 1.00 10.94 235 LEU B N 1
ATOM 1472 C CA . LEU B 1 35 ? 20.500 13.199 11.367 1.00 11.88 235 LEU B CA 1
ATOM 1473 C C . LEU B 1 35 ? 21.979 13.549 11.169 1.00 11.92 235 LEU B C 1
ATOM 1474 O O . LEU B 1 35 ? 22.566 13.239 10.127 1.00 11.27 235 LEU B O 1
ATOM 1479 N N . ASN B 1 36 ? 22.578 14.193 12.171 1.00 10.36 236 ASN B N 1
ATOM 1480 C CA . ASN B 1 36 ? 23.987 14.574 12.120 1.00 11.41 236 ASN B CA 1
ATOM 1481 C C . ASN B 1 36 ? 24.863 13.347 11.877 1.00 11.18 236 ASN B C 1
ATOM 1482 O O . ASN B 1 36 ? 25.781 13.364 11.055 1.00 9.84 236 ASN B O 1
ATOM 1487 N N . ILE B 1 37 ? 24.573 12.283 12.616 1.00 9.90 237 ILE B N 1
ATOM 1488 C CA . ILE B 1 37 ? 25.334 11.049 12.505 1.00 10.33 237 ILE B CA 1
ATOM 1489 C C . ILE B 1 37 ? 25.240 10.422 11.105 1.00 9.81 237 ILE B C 1
ATOM 1490 O O . ILE B 1 37 ? 26.271 10.117 10.503 1.00 10.86 237 ILE B O 1
ATOM 1495 N N . LEU B 1 38 ? 24.027 10.249 10.580 1.00 10.82 238 LEU B N 1
ATOM 1496 C CA . LEU B 1 38 ? 23.867 9.660 9.248 1.00 11.23 238 LEU B CA 1
ATOM 1497 C C . LEU B 1 38 ? 24.511 10.523 8.160 1.00 12.94 238 LEU B C 1
ATOM 1498 O O . LEU B 1 38 ? 25.202 10.005 7.278 1.00 12.14 238 LEU B O 1
ATOM 1503 N N . LEU B 1 39 ? 24.296 11.835 8.224 1.00 12.82 239 LEU B N 1
ATOM 1504 C CA . LEU B 1 39 ? 24.878 12.740 7.236 1.00 13.00 239 LEU B CA 1
ATOM 1505 C C . LEU B 1 39 ? 26.400 12.674 7.249 1.00 12.79 239 LEU B C 1
ATOM 1506 O O . LEU B 1 39 ? 27.039 12.653 6.198 1.00 14.48 239 LEU B O 1
ATOM 1511 N N . ARG B 1 40 ? 26.986 12.635 8.440 1.00 12.80 240 ARG B N 1
ATOM 1512 C CA . ARG B 1 40 ? 28.438 12.574 8.559 1.00 14.89 240 ARG B CA 1
ATOM 1513 C C . ARG B 1 40 ? 28.977 11.259 7.987 1.00 15.12 240 ARG B C 1
ATOM 1514 O O . ARG B 1 40 ? 30.038 11.229 7.354 1.00 14.24 240 ARG B O 1
ATOM 1522 N N . PHE B 1 41 ? 28.242 10.173 8.211 1.00 13.07 241 PHE B N 1
ATOM 1523 C CA . PHE B 1 41 ? 28.650 8.870 7.702 1.00 13.38 241 PHE B CA 1
ATOM 1524 C C . PHE B 1 41 ? 28.637 8.892 6.171 1.00 14.30 241 PHE B C 1
ATOM 1525 O O . PHE B 1 41 ? 29.609 8.496 5.527 1.00 14.88 241 PHE B O 1
ATOM 1533 N N . LEU B 1 42 ? 27.531 9.361 5.603 1.00 14.24 242 LEU B N 1
ATOM 1534 C CA . LEU B 1 42 ? 27.376 9.432 4.153 1.00 15.70 242 LEU B CA 1
ATOM 1535 C C . LEU B 1 42 ? 28.416 10.334 3.493 1.00 17.79 242 LEU B C 1
ATOM 1536 O O . LEU B 1 42 ? 28.835 10.074 2.367 1.00 18.77 242 LEU B O 1
ATOM 1541 N N . LYS B 1 43 ? 28.835 11.387 4.188 1.00 17.79 243 LYS B N 1
ATOM 1542 C CA . LYS B 1 43 ? 29.828 12.302 3.634 1.00 20.47 243 LYS B CA 1
ATOM 1543 C C . LYS B 1 43 ? 31.235 11.715 3.695 1.00 20.99 243 LYS B C 1
ATOM 1544 O O . LYS B 1 43 ? 32.064 11.988 2.828 1.00 21.67 243 LYS B O 1
ATOM 1550 N N . CYS B 1 44 ? 31.505 10.909 4.716 1.00 20.34 244 CYS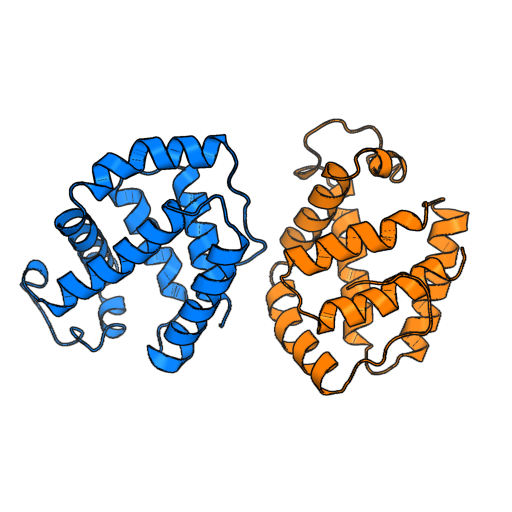 B N 1
ATOM 1551 C CA . CYS B 1 44 ? 32.817 10.289 4.860 1.00 20.54 244 CYS B CA 1
ATOM 1552 C C . CYS B 1 44 ? 32.936 9.069 3.955 1.00 20.91 244 CYS B C 1
ATOM 1553 O O . CYS B 1 44 ? 34.033 8.694 3.539 1.00 21.91 244 CYS B O 1
ATOM 1556 N N . PHE B 1 45 ? 31.799 8.450 3.663 1.00 20.08 245 PHE B N 1
ATOM 1557 C CA . PHE B 1 45 ? 31.761 7.266 2.813 1.00 20.03 245 PHE B CA 1
ATOM 1558 C C . PHE B 1 45 ? 30.626 7.400 1.804 1.00 20.52 245 PHE B C 1
ATOM 1559 O O . PHE B 1 45 ? 29.588 6.747 1.929 1.00 20.33 245 PHE B O 1
ATOM 1567 N N . PRO B 1 46 ? 30.820 8.255 0.779 1.00 20.44 246 PRO B N 1
ATOM 1568 C CA . PRO B 1 46 ? 29.823 8.500 -0.272 1.00 21.05 246 PRO B CA 1
ATOM 1569 C C . PRO B 1 46 ? 29.363 7.220 -0.953 1.00 20.03 246 PRO B C 1
ATOM 1570 O O . PRO B 1 46 ? 28.199 7.091 -1.331 1.00 20.08 246 PRO B O 1
ATOM 1574 N N . GLN B 1 47 ? 30.286 6.276 -1.096 1.00 20.59 247 GLN B N 1
ATOM 1575 C CA . GLN B 1 47 ? 29.992 5.004 -1.738 1.00 22.66 247 GLN B CA 1
ATOM 1576 C C . GLN B 1 47 ? 28.872 4.235 -1.033 1.00 21.71 247 GLN B C 1
ATOM 1577 O O . GLN B 1 47 ? 28.174 3.438 -1.660 1.00 22.83 247 GLN B O 1
ATOM 1583 N N . ALA B 1 48 ? 28.689 4.493 0.262 1.00 19.40 248 ALA B N 1
ATOM 1584 C CA . ALA B 1 48 ? 27.653 3.817 1.049 1.00 17.42 248 ALA B CA 1
ATOM 1585 C C . ALA B 1 48 ? 26.219 4.279 0.762 1.00 16.03 248 ALA B C 1
ATOM 1586 O O . ALA B 1 48 ? 25.262 3.560 1.058 1.00 15.39 248 ALA B O 1
ATOM 1588 N N . GLN B 1 49 ? 26.058 5.469 0.188 1.00 15.56 249 GLN B N 1
ATOM 1589 C CA . GLN B 1 49 ? 24.720 5.973 -0.106 1.00 15.34 249 GLN B CA 1
ATOM 1590 C C . GLN B 1 49 ? 23.937 5.087 -1.082 1.00 15.75 249 GLN B C 1
ATOM 1591 O O . GLN B 1 49 ? 22.704 5.014 -1.021 1.00 15.00 249 GLN B O 1
ATOM 1597 N N . ALA B 1 50 ? 24.655 4.407 -1.975 1.00 17.81 250 ALA B N 1
ATOM 1598 C CA . ALA B 1 50 ? 24.023 3.537 -2.964 1.00 17.74 250 ALA B CA 1
ATOM 1599 C C . ALA B 1 50 ? 23.267 2.382 -2.320 1.00 19.02 250 ALA B C 1
ATOM 1600 O O . ALA B 1 50 ? 22.441 1.741 -2.967 1.00 18.90 250 ALA B O 1
ATOM 1602 N N . SER B 1 51 ? 23.552 2.123 -1.046 1.00 19.19 251 SER B N 1
ATOM 1603 C CA . SER B 1 51 ? 22.898 1.038 -0.321 1.00 19.90 251 SER B CA 1
ATOM 1604 C C . SER B 1 51 ? 21.501 1.416 0.167 1.00 19.47 251 SER B C 1
ATOM 1605 O O . SER B 1 51 ? 20.755 0.560 0.645 1.00 18.67 251 SER B O 1
ATOM 1608 N N . PHE B 1 52 ? 21.149 2.694 0.050 1.00 17.87 252 PHE B N 1
ATOM 1609 C CA . PHE B 1 52 ? 19.836 3.164 0.490 1.00 17.16 252 PHE B CA 1
ATOM 1610 C C . PHE B 1 52 ? 18.960 3.553 -0.706 1.00 18.94 252 PHE B C 1
ATOM 1611 O O . PHE B 1 52 ? 18.982 4.701 -1.152 1.00 16.53 252 PHE B O 1
ATOM 1619 N N . PRO B 1 53 ? 18.175 2.599 -1.237 1.00 20.45 253 PRO B N 1
ATOM 1620 C CA . PRO B 1 53 ? 17.296 2.864 -2.384 1.00 21.33 253 PRO B CA 1
ATOM 1621 C C . PRO B 1 53 ? 16.302 4.018 -2.192 1.00 21.73 253 PRO B C 1
ATOM 1622 O O . PRO B 1 53 ? 15.814 4.594 -3.170 1.00 21.74 253 PRO B O 1
ATOM 1626 N N . LYS B 1 54 ? 15.998 4.358 -0.943 1.00 19.64 254 LYS B N 1
ATOM 1627 C CA . LYS B 1 54 ? 15.049 5.437 -0.682 1.00 18.76 254 LYS B CA 1
ATOM 1628 C C . LYS B 1 54 ? 15.611 6.840 -0.952 1.00 15.94 254 LYS B C 1
ATOM 1629 O O . LYS B 1 54 ? 14.853 7.805 -1.050 1.00 17.42 254 LYS B O 1
ATOM 1635 N N . PHE B 1 55 ? 16.931 6.952 -1.070 1.00 15.42 255 PHE B N 1
ATOM 1636 C CA . PHE B 1 55 ? 17.566 8.241 -1.367 1.00 15.52 255 PHE B CA 1
ATOM 1637 C C . PHE B 1 55 ? 18.918 8.055 -2.057 1.00 15.19 255 PHE B C 1
ATOM 1638 O O . PHE B 1 55 ? 19.796 8.916 -1.970 1.00 16.84 255 PHE B O 1
ATOM 1646 N N . SER B 1 56 ? 19.070 6.940 -2.772 1.00 15.71 256 SER B N 1
ATOM 1647 C CA . SER B 1 56 ? 20.329 6.617 -3.444 1.00 16.00 256 SER B CA 1
ATOM 1648 C C . SER B 1 56 ? 20.753 7.524 -4.597 1.00 15.33 256 SER B C 1
ATOM 1649 O O . SER B 1 56 ? 21.940 7.610 -4.906 1.00 17.17 256 SER B O 1
ATOM 1652 N N . THR B 1 57 ? 19.798 8.199 -5.227 1.00 16.04 257 THR B N 1
ATOM 1653 C CA . THR B 1 57 ? 20.124 9.067 -6.351 1.00 17.38 257 THR B CA 1
ATOM 1654 C C . THR B 1 57 ? 20.198 10.559 -6.025 1.00 19.90 257 THR B C 1
ATOM 1655 O O . THR B 1 57 ? 20.610 11.350 -6.876 1.00 19.97 257 THR B O 1
ATOM 1659 N N . LYS B 1 58 ? 19.812 10.953 -4.811 1.00 19.37 258 LYS B N 1
ATOM 1660 C CA . LYS B 1 58 ? 19.862 12.373 -4.441 1.00 19.10 258 LYS B CA 1
ATOM 1661 C C . LYS B 1 58 ? 21.309 12.850 -4.321 1.00 18.59 258 LYS B C 1
ATOM 1662 O O . LYS B 1 58 ? 22.084 12.324 -3.520 1.00 17.05 258 LYS B O 1
ATOM 1668 N N . LYS B 1 59 ? 21.663 13.860 -5.112 1.00 18.10 259 LYS B N 1
ATOM 1669 C CA . LYS B 1 59 ? 23.030 14.381 -5.132 1.00 17.91 259 LYS B CA 1
ATOM 1670 C C . LYS B 1 59 ? 23.344 15.530 -4.174 1.00 16.48 259 LYS B C 1
ATOM 1671 O O . LYS B 1 59 ? 24.513 15.827 -3.929 1.00 15.56 259 LYS B O 1
ATOM 1677 N N . SER B 1 60 ? 22.311 16.178 -3.647 1.00 16.28 260 SER B N 1
ATOM 1678 C CA . SER B 1 60 ? 22.502 17.298 -2.729 1.00 16.84 260 SER B CA 1
ATOM 1679 C C . SER B 1 60 ? 21.291 17.504 -1.810 1.00 17.43 260 SER B C 1
ATOM 1680 O O . SER B 1 60 ? 20.220 16.937 -2.032 1.00 17.29 260 SER B O 1
ATOM 1683 N N . ASN B 1 61 ? 21.481 18.321 -0.777 1.00 18.40 261 ASN B N 1
ATOM 1684 C CA . ASN B 1 61 ? 20.425 18.637 0.187 1.00 19.36 261 ASN B CA 1
ATOM 1685 C C . ASN B 1 61 ? 19.896 17.411 0.921 1.00 17.17 261 ASN B C 1
ATOM 1686 O O . ASN B 1 61 ? 18.697 17.305 1.178 1.00 18.30 261 ASN B O 1
ATOM 1691 N N . LEU B 1 62 ? 20.786 16.485 1.261 1.00 16.31 262 LEU B N 1
ATOM 1692 C CA . LEU B 1 62 ? 20.367 15.281 1.966 1.00 15.63 262 LEU B CA 1
ATOM 1693 C C . LEU B 1 62 ? 19.767 15.657 3.317 1.00 15.92 262 LEU B C 1
ATOM 1694 O O . LEU B 1 62 ? 18.833 15.008 3.785 1.00 15.33 262 LEU B O 1
ATOM 1699 N N . GLU B 1 63 ? 20.294 16.714 3.932 1.00 17.40 263 GLU B N 1
ATOM 1700 C CA . GLU B 1 63 ? 19.812 17.136 5.243 1.00 18.81 263 GLU B CA 1
ATOM 1701 C C . GLU B 1 63 ? 18.336 17.520 5.263 1.00 20.07 263 GLU B C 1
ATOM 1702 O O . GLU B 1 63 ? 17.728 17.591 6.333 1.00 20.73 263 GLU B O 1
ATOM 1708 N N . GLN B 1 64 ? 17.754 17.751 4.088 1.00 19.44 264 GLN B N 1
ATOM 1709 C CA . GLN B 1 64 ? 16.347 18.123 4.004 1.00 21.18 264 GLN B CA 1
ATOM 1710 C C . GLN B 1 64 ? 15.477 16.984 3.484 1.00 19.81 264 GLN B C 1
ATOM 1711 O O . GLN B 1 64 ? 14.260 17.119 3.375 1.00 19.00 264 GLN B O 1
ATOM 1717 N N . ASP B 1 65 ? 16.108 15.859 3.172 1.00 19.63 265 ASP B N 1
ATOM 1718 C CA . ASP B 1 65 ? 15.393 14.704 2.651 1.00 19.82 265 ASP B CA 1
ATOM 1719 C C . ASP B 1 65 ? 14.667 13.933 3.749 1.00 18.25 265 ASP B C 1
ATOM 1720 O O . ASP B 1 65 ? 15.278 13.496 4.718 1.00 17.15 265 ASP B O 1
ATOM 1725 N N . PRO B 1 66 ? 13.350 13.736 3.595 1.00 18.95 266 PRO B N 1
ATOM 1726 C CA . PRO B 1 66 ? 12.555 13.013 4.595 1.00 19.00 266 PRO B CA 1
ATOM 1727 C C . PRO B 1 66 ? 12.955 11.547 4.780 1.00 18.71 266 PRO B C 1
ATOM 1728 O O . PRO B 1 66 ? 12.831 11.000 5.878 1.00 18.51 266 PRO B O 1
ATOM 1732 N N . GLU B 1 67 ? 13.434 10.916 3.710 1.00 18.67 267 GLU B N 1
ATOM 1733 C CA . GLU B 1 67 ? 13.852 9.520 3.782 1.00 18.38 267 GLU B CA 1
ATOM 1734 C C . GLU B 1 67 ? 15.153 9.412 4.571 1.00 17.50 267 GLU B C 1
ATOM 1735 O O . GLU B 1 67 ? 15.347 8.466 5.336 1.00 17.08 267 GLU B O 1
ATOM 1741 N N . VAL B 1 68 ? 16.048 10.380 4.379 1.00 15.42 268 VAL B N 1
ATOM 1742 C CA . VAL B 1 68 ? 17.318 10.387 5.097 1.00 14.13 268 VAL B CA 1
ATOM 1743 C C . VAL B 1 68 ? 17.043 10.593 6.589 1.00 13.88 268 VAL B C 1
ATOM 1744 O O . VAL B 1 68 ? 17.626 9.915 7.444 1.00 13.00 268 VAL B O 1
ATOM 1748 N N . LYS B 1 69 ? 16.142 11.526 6.891 1.00 13.59 269 LYS B N 1
ATOM 1749 C CA . LYS B 1 69 ? 15.781 11.832 8.272 1.00 13.66 269 LYS B CA 1
ATOM 1750 C C . LYS B 1 69 ? 15.152 10.621 8.951 1.00 13.73 269 LYS B C 1
ATOM 1751 O O . LYS B 1 69 ? 15.464 10.317 10.106 1.00 12.84 269 LYS B O 1
ATOM 1757 N N . HIS B 1 70 ? 14.265 9.936 8.234 1.00 13.81 270 HIS B N 1
ATOM 1758 C CA . HIS B 1 70 ? 13.596 8.757 8.780 1.00 15.59 270 HIS B CA 1
ATOM 1759 C C . HIS B 1 70 ? 14.580 7.611 9.028 1.00 14.51 270 HIS B C 1
ATOM 1760 O O . HIS B 1 70 ? 14.529 6.959 10.071 1.00 14.65 270 HIS B O 1
ATOM 1767 N N . GLN B 1 71 ? 15.468 7.360 8.070 1.00 13.06 271 GLN B N 1
ATOM 1768 C CA . GLN B 1 71 ? 16.447 6.292 8.220 1.00 12.77 271 GLN B CA 1
ATOM 1769 C C . GLN B 1 71 ? 17.333 6.568 9.428 1.00 13.60 271 GLN B C 1
ATOM 1770 O O . GLN B 1 71 ? 17.673 5.652 10.179 1.00 12.51 271 GLN B O 1
ATOM 1776 N N . ALA B 1 72 ? 17.711 7.832 9.615 1.00 11.18 272 ALA B N 1
ATOM 1777 C CA . ALA B 1 72 ? 18.559 8.199 10.743 1.00 11.51 272 ALA B CA 1
ATOM 1778 C C . ALA B 1 72 ? 17.852 7.900 12.072 1.00 10.52 272 ALA B C 1
ATOM 1779 O O . ALA B 1 72 ? 18.465 7.385 13.014 1.00 10.59 272 ALA B O 1
ATOM 1781 N N . VAL B 1 73 ? 16.563 8.217 12.143 1.00 9.65 273 VAL B N 1
ATOM 1782 C CA . VAL B 1 73 ? 15.785 7.977 13.358 1.00 10.80 273 VAL B CA 1
ATOM 1783 C C . VAL B 1 73 ? 15.621 6.471 13.601 1.00 11.69 273 VAL B C 1
ATOM 1784 O O . VAL B 1 73 ? 15.655 6.009 14.746 1.00 10.89 273 VAL B O 1
ATOM 1788 N N . VAL B 1 74 ? 15.451 5.712 12.520 1.00 9.95 274 VAL B N 1
ATOM 1789 C CA . VAL B 1 74 ? 15.298 4.261 12.626 1.00 11.22 274 VAL B CA 1
ATOM 1790 C C . VAL B 1 74 ? 16.547 3.646 13.269 1.00 10.06 274 VAL B C 1
ATOM 1791 O O . VAL B 1 74 ? 16.450 2.795 14.161 1.00 10.67 274 VAL B O 1
ATOM 1795 N N . ILE B 1 75 ? 17.719 4.080 12.815 1.00 8.88 275 ILE B N 1
ATOM 1796 C CA . ILE B 1 75 ? 18.986 3.591 13.348 1.00 10.03 275 ILE B CA 1
ATOM 1797 C C . ILE B 1 75 ? 19.146 4.020 14.812 1.00 10.89 275 ILE B C 1
ATOM 1798 O O . ILE B 1 75 ? 19.488 3.208 15.678 1.00 10.44 275 ILE B O 1
ATOM 1803 N N . PHE B 1 76 ? 18.881 5.298 15.077 1.00 9.66 276 PHE B N 1
ATOM 1804 C CA . PHE B 1 76 ? 19.000 5.861 16.419 1.00 10.03 276 PHE B CA 1
ATOM 1805 C C . PHE B 1 76 ? 18.058 5.185 17.417 1.00 9.29 276 PHE B C 1
ATOM 1806 O O . PHE B 1 76 ? 18.459 4.869 18.542 1.00 9.73 276 PHE B O 1
ATOM 1814 N N . ASN B 1 77 ? 16.815 4.952 17.011 1.00 7.87 277 ASN B N 1
ATOM 1815 C CA . ASN B 1 77 ? 15.858 4.318 17.910 1.00 10.40 277 ASN B CA 1
ATOM 1816 C C . ASN B 1 77 ? 16.172 2.838 18.166 1.00 10.76 277 ASN B C 1
ATOM 1817 O O . ASN B 1 77 ? 15.803 2.293 19.211 1.00 10.41 277 ASN B O 1
ATOM 1822 N N . LYS B 1 78 ? 16.863 2.188 17.230 1.00 11.12 278 LYS B N 1
ATOM 1823 C CA . LYS B 1 78 ? 17.226 0.785 17.432 1.00 11.21 278 LYS B CA 1
ATOM 1824 C C . LYS B 1 78 ? 18.260 0.766 18.552 1.00 10.63 278 LYS B C 1
ATOM 1825 O O . LYS B 1 78 ? 18.210 -0.080 19.451 1.00 9.59 278 LYS B O 1
ATOM 1831 N N . VAL B 1 79 ? 19.198 1.710 18.491 1.00 9.28 279 VAL B N 1
ATOM 1832 C CA . VAL B 1 79 ? 20.225 1.824 19.518 1.00 9.00 279 VAL B CA 1
ATOM 1833 C C . VAL B 1 79 ? 19.519 2.096 20.854 1.00 8.24 279 VAL B C 1
ATOM 1834 O O . VAL B 1 79 ? 19.893 1.539 21.885 1.00 9.03 279 VAL B O 1
ATOM 1838 N N . ASN B 1 80 ? 18.484 2.932 20.820 1.00 8.68 280 ASN B N 1
ATOM 1839 C CA . ASN B 1 80 ? 17.701 3.263 22.014 1.00 9.52 280 ASN B CA 1
ATOM 1840 C C . ASN B 1 80 ? 17.166 1.954 22.628 1.00 10.77 280 ASN B C 1
ATOM 1841 O O . ASN B 1 80 ? 17.282 1.727 23.836 1.00 10.80 280 ASN B O 1
ATOM 1846 N N . GLU B 1 81 ? 16.605 1.090 21.785 1.00 10.22 281 GLU B N 1
ATOM 1847 C CA . GLU B 1 81 ? 16.058 -0.191 22.240 1.00 11.78 281 GLU B CA 1
ATOM 1848 C C . GLU B 1 81 ? 17.120 -1.058 22.903 1.00 11.55 281 GLU B C 1
ATOM 1849 O O . GLU B 1 81 ? 16.878 -1.669 23.950 1.00 11.92 281 GLU B O 1
ATOM 1855 N N . ILE B 1 82 ? 18.291 -1.120 22.278 1.00 10.52 282 ILE B N 1
ATOM 1856 C CA . ILE B 1 82 ? 19.395 -1.908 22.800 1.00 11.89 282 ILE B CA 1
ATOM 1857 C C . ILE B 1 82 ? 19.797 -1.414 24.192 1.00 13.17 282 ILE B C 1
ATOM 1858 O O . ILE B 1 82 ? 19.924 -2.206 25.126 1.00 13.84 282 ILE B O 1
ATOM 1863 N N . ILE B 1 83 ? 19.984 -0.104 24.327 1.00 12.10 283 ILE B N 1
ATOM 1864 C CA . ILE B 1 83 ? 20.368 0.493 25.602 1.00 12.05 283 ILE B CA 1
ATOM 1865 C C . ILE B 1 83 ? 19.314 0.206 26.676 1.00 13.26 283 ILE B C 1
ATOM 1866 O O . ILE B 1 83 ? 19.648 -0.156 27.805 1.00 14.97 283 ILE B O 1
ATOM 1871 N N . ASN B 1 84 ? 18.042 0.356 26.317 1.00 13.77 284 ASN B N 1
ATOM 1872 C CA . ASN B 1 84 ? 16.951 0.129 27.255 1.00 15.05 284 ASN B CA 1
ATOM 1873 C C . ASN B 1 84 ? 16.832 -1.329 27.699 1.00 16.64 284 ASN B C 1
ATOM 1874 O O . ASN B 1 84 ? 16.143 -1.630 28.674 1.00 18.30 284 ASN B O 1
ATOM 1879 N N . SER B 1 85 ? 17.505 -2.235 26.997 1.00 16.19 285 SER B N 1
ATOM 1880 C CA . SER B 1 85 ? 17.447 -3.650 27.365 1.00 16.84 285 SER B CA 1
ATOM 1881 C C . SER B 1 85 ? 18.812 -4.204 27.760 1.00 14.96 285 SER B C 1
ATOM 1882 O O . SER B 1 85 ? 19.058 -5.404 27.651 1.00 15.83 285 SER B O 1
ATOM 1885 N N . MET B 1 86 ? 19.696 -3.336 28.235 1.00 12.58 286 MET B N 1
ATOM 1886 C CA . MET B 1 86 ? 21.036 -3.761 28.622 1.00 14.43 286 MET B CA 1
ATOM 1887 C C . MET B 1 86 ? 21.043 -4.787 29.747 1.00 16.99 286 MET B C 1
ATOM 1888 O O . MET B 1 86 ? 22.060 -5.429 29.995 1.00 17.80 286 MET B O 1
ATOM 1893 N N . ASP B 1 87 ? 19.910 -4.943 30.426 1.00 18.41 287 ASP B N 1
ATOM 1894 C CA . ASP B 1 87 ? 19.823 -5.901 31.519 1.00 21.44 287 ASP B CA 1
ATOM 1895 C C . ASP B 1 87 ? 19.257 -7.245 31.067 1.00 20.77 287 ASP B C 1
ATOM 1896 O O . ASP B 1 87 ? 18.994 -8.126 31.885 1.00 21.30 287 ASP B O 1
ATOM 1901 N N . ASN B 1 88 ? 19.062 -7.390 29.760 1.00 17.40 288 ASN B N 1
ATOM 1902 C CA . ASN B 1 88 ? 18.576 -8.641 29.190 1.00 16.59 288 ASN B CA 1
ATOM 1903 C C . ASN B 1 88 ? 19.337 -8.839 27.893 1.00 15.43 288 ASN B C 1
ATOM 1904 O O . ASN B 1 88 ? 18.832 -8.529 26.810 1.00 15.82 288 ASN B O 1
ATOM 1909 N N . GLN B 1 89 ? 20.556 -9.352 28.001 1.00 14.32 289 GLN B N 1
ATOM 1910 C CA . GLN B 1 89 ? 21.357 -9.548 26.810 1.00 16.17 289 GLN B CA 1
ATOM 1911 C C . GLN B 1 89 ? 20.825 -10.599 25.839 1.00 15.71 289 GLN B C 1
ATOM 1912 O O . GLN B 1 89 ? 21.110 -10.529 24.647 1.00 15.47 289 GLN B O 1
ATOM 1918 N N . GLU B 1 90 ? 20.057 -11.569 26.324 1.00 15.66 290 GLU B N 1
ATOM 1919 C CA . GLU B 1 90 ? 19.515 -12.583 25.419 1.00 15.07 290 GLU B CA 1
ATOM 1920 C C . GLU B 1 90 ? 18.638 -11.889 24.378 1.00 15.12 290 GLU B C 1
ATOM 1921 O O . GLU B 1 90 ? 18.636 -12.257 23.202 1.00 14.70 290 GLU B O 1
ATOM 1927 N N . GLU B 1 91 ? 17.898 -10.876 24.819 1.00 15.07 291 GLU B N 1
ATOM 1928 C CA . GLU B 1 91 ? 17.018 -10.118 23.932 1.00 17.16 291 GLU B CA 1
ATOM 1929 C C . GLU B 1 91 ? 17.845 -9.364 22.896 1.00 15.67 291 GLU B C 1
ATOM 1930 O O . GLU B 1 91 ? 17.492 -9.314 21.718 1.00 14.91 291 GLU B O 1
ATOM 1936 N N . ILE B 1 92 ? 18.945 -8.777 23.349 1.00 13.31 292 ILE B N 1
ATOM 1937 C CA . ILE B 1 92 ? 19.827 -8.029 22.469 1.00 13.49 292 ILE B CA 1
ATOM 1938 C C . ILE B 1 92 ? 20.422 -8.948 21.399 1.00 14.25 292 ILE B C 1
ATOM 1939 O O . ILE B 1 92 ? 20.392 -8.630 20.212 1.00 12.92 292 ILE B O 1
ATOM 1944 N N . ILE B 1 93 ? 20.947 -10.093 21.829 1.00 13.01 293 ILE B N 1
ATOM 1945 C CA . ILE B 1 93 ? 21.545 -11.062 20.913 1.00 13.47 293 ILE B CA 1
ATOM 1946 C C . ILE B 1 93 ? 20.539 -11.532 19.855 1.00 13.94 293 ILE B C 1
ATOM 1947 O O . ILE B 1 93 ? 20.818 -11.496 18.656 1.00 13.44 293 ILE B O 1
ATOM 1952 N N . LYS B 1 94 ? 19.368 -11.968 20.306 1.00 14.75 294 LYS B N 1
ATOM 1953 C CA . LYS B 1 94 ? 18.324 -12.450 19.411 1.00 16.07 294 LYS B CA 1
ATOM 1954 C C . LYS B 1 94 ? 17.897 -11.367 18.420 1.00 15.18 294 LYS B C 1
ATOM 1955 O O . LYS B 1 94 ? 17.844 -11.593 17.208 1.00 15.46 294 LYS B O 1
ATOM 1961 N N . SER B 1 95 ? 17.610 -10.183 18.941 1.00 14.49 295 SER B N 1
ATOM 1962 C CA . SER B 1 95 ? 17.177 -9.069 18.110 1.00 15.89 295 SER B CA 1
ATOM 1963 C C . SER B 1 95 ? 18.204 -8.675 17.047 1.00 14.42 295 SER B C 1
ATOM 1964 O O . SER B 1 95 ? 17.872 -8.565 15.867 1.00 13.51 295 SER B O 1
ATOM 1967 N N . LEU B 1 96 ? 19.451 -8.477 17.467 1.00 13.19 296 LEU B N 1
ATOM 1968 C CA . LEU B 1 96 ? 20.502 -8.057 16.548 1.00 12.07 296 LEU B CA 1
ATOM 1969 C C . LEU B 1 96 ? 20.975 -9.117 15.560 1.00 12.11 296 LEU B C 1
ATOM 1970 O O . LEU B 1 96 ? 21.405 -8.781 14.458 1.00 11.68 296 LEU B O 1
ATOM 1975 N N . LYS B 1 97 ? 20.906 -10.392 15.927 1.00 12.60 297 LYS B N 1
ATOM 1976 C CA . LYS B 1 97 ? 21.337 -11.425 14.987 1.00 13.90 297 LYS B CA 1
ATOM 1977 C C . LYS B 1 97 ? 20.315 -11.509 13.858 1.00 13.26 297 LYS B C 1
ATOM 1978 O O . LYS B 1 97 ? 20.662 -11.762 12.707 1.00 14.94 297 LYS B O 1
ATOM 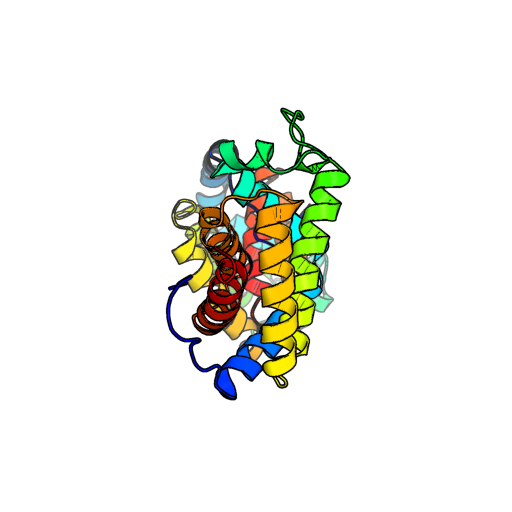1984 N N . ASP B 1 98 ? 19.052 -11.275 14.188 1.00 14.42 298 ASP B N 1
ATOM 1985 C CA . ASP B 1 98 ? 18.001 -11.294 13.183 1.00 16.85 298 ASP B CA 1
ATOM 1986 C C . ASP B 1 98 ? 18.193 -10.074 12.278 1.00 16.39 298 ASP B C 1
ATOM 1987 O O . ASP B 1 98 ? 18.062 -10.164 11.057 1.00 14.47 298 ASP B O 1
ATOM 1992 N N . LEU B 1 99 ? 18.514 -8.934 12.886 1.00 15.26 299 LEU B N 1
ATOM 1993 C CA . LEU B 1 99 ? 18.726 -7.705 12.125 1.00 14.20 299 LEU B CA 1
ATOM 1994 C C . LEU B 1 99 ? 19.931 -7.849 11.202 1.00 12.15 299 LEU B C 1
ATOM 1995 O O . LEU B 1 99 ? 19.957 -7.280 10.111 1.00 12.66 299 LEU B O 1
ATOM 2000 N N . SER B 1 100 ? 20.928 -8.607 11.649 1.00 11.09 300 SER B N 1
ATOM 2001 C CA . SER B 1 100 ? 22.133 -8.850 10.861 1.00 12.37 300 SER B CA 1
ATOM 2002 C C . SER B 1 100 ? 21.752 -9.627 9.599 1.00 14.88 300 SER B C 1
ATOM 2003 O O . SER B 1 100 ? 22.182 -9.298 8.488 1.00 14.00 300 SER B O 1
ATOM 2006 N N . GLN B 1 101 ? 20.940 -10.662 9.794 1.00 17.14 301 GLN B N 1
ATOM 2007 C CA . GLN B 1 101 ? 20.462 -11.508 8.707 1.00 19.17 301 GLN B CA 1
ATOM 2008 C C . GLN B 1 101 ? 19.758 -10.638 7.669 1.00 18.53 301 GLN B C 1
ATOM 2009 O O . GLN B 1 101 ? 19.997 -10.758 6.466 1.00 18.88 301 GLN B O 1
ATOM 2015 N N . LYS B 1 102 ? 18.895 -9.752 8.147 1.00 17.67 302 LYS B N 1
ATOM 2016 C CA . LYS B 1 102 ? 18.150 -8.864 7.267 1.00 19.79 302 LYS B CA 1
ATOM 2017 C C . LYS B 1 102 ? 19.049 -7.910 6.486 1.00 18.15 302 LYS B C 1
ATOM 2018 O O . LYS B 1 102 ? 18.850 -7.703 5.288 1.00 17.47 302 LYS B O 1
ATOM 2024 N N . HIS B 1 103 ? 20.035 -7.329 7.159 1.00 15.80 303 HIS B N 1
ATOM 2025 C CA . HIS B 1 103 ? 20.946 -6.405 6.496 1.00 16.73 303 HIS B CA 1
ATOM 2026 C C . HIS B 1 103 ? 21.726 -7.103 5.387 1.00 17.59 303 HIS B C 1
ATOM 2027 O O . HIS B 1 103 ? 21.979 -6.519 4.337 1.00 18.74 303 HIS B O 1
ATOM 2034 N N . LYS B 1 104 ? 22.104 -8.355 5.617 1.00 18.10 304 LYS B N 1
ATOM 2035 C CA . LYS B 1 104 ? 22.873 -9.089 4.617 1.00 20.63 304 LYS B CA 1
ATOM 2036 C C . LYS B 1 104 ? 22.068 -9.588 3.424 1.00 20.60 304 LYS B C 1
ATOM 2037 O O . LYS B 1 104 ? 22.389 -9.281 2.279 1.00 20.74 304 LYS B O 1
ATOM 2043 N N . THR B 1 105 ? 21.018 -10.352 3.693 1.00 21.17 305 THR B N 1
ATOM 2044 C CA . THR B 1 105 ? 20.218 -10.924 2.619 1.00 23.95 305 THR B CA 1
ATOM 2045 C C . THR B 1 105 ? 19.123 -10.039 2.015 1.00 23.83 305 THR B C 1
ATOM 2046 O O . THR B 1 105 ? 18.857 -10.125 0.815 1.00 25.22 305 THR B O 1
ATOM 2050 N N . VAL B 1 106 ? 18.493 -9.191 2.824 1.00 21.67 306 VAL B N 1
ATOM 2051 C CA . VAL B 1 106 ? 17.429 -8.330 2.313 1.00 21.35 306 VAL B CA 1
ATOM 2052 C C . VAL B 1 106 ? 17.921 -6.948 1.878 1.00 21.43 306 VAL B C 1
ATOM 2053 O O . VAL B 1 106 ? 17.631 -6.503 0.765 1.00 20.91 306 VAL B O 1
ATOM 2057 N N . PHE B 1 107 ? 18.667 -6.273 2.746 1.00 19.22 307 PHE B N 1
ATOM 2058 C CA . PHE B 1 107 ? 19.170 -4.942 2.426 1.00 18.93 307 PHE B CA 1
ATOM 2059 C C . PHE B 1 107 ? 20.467 -4.972 1.622 1.00 19.75 307 PHE B C 1
ATOM 2060 O O . PHE B 1 107 ? 20.893 -3.948 1.082 1.00 20.13 307 PHE B O 1
ATOM 2068 N N . LYS B 1 108 ? 21.091 -6.144 1.539 1.00 19.37 308 LYS B N 1
ATOM 2069 C CA . LYS B 1 108 ? 22.332 -6.308 0.789 1.00 19.85 308 LYS B CA 1
ATOM 2070 C C . LYS B 1 108 ? 23.400 -5.291 1.180 1.00 20.57 308 LYS B C 1
ATOM 2071 O O . LYS B 1 108 ? 24.126 -4.770 0.325 1.00 20.79 308 LYS B O 1
ATOM 2077 N N . VAL B 1 109 ? 23.507 -5.029 2.480 1.00 19.14 309 VAL B N 1
ATOM 2078 C CA . VAL B 1 109 ? 24.475 -4.070 3.010 1.00 17.73 309 VAL B CA 1
ATOM 2079 C C . VAL B 1 109 ? 25.838 -4.702 3.300 1.00 17.46 309 VAL B C 1
ATOM 2080 O O . VAL B 1 109 ? 25.916 -5.808 3.832 1.00 18.42 309 VAL B O 1
ATOM 2084 N N . ASP B 1 110 ? 26.907 -3.995 2.941 1.00 16.91 310 ASP B N 1
ATOM 2085 C CA . ASP B 1 110 ? 28.266 -4.470 3.185 1.00 18.44 310 ASP B CA 1
ATOM 2086 C C . ASP B 1 110 ? 28.558 -4.274 4.670 1.00 19.34 310 ASP B C 1
ATOM 2087 O O . ASP B 1 110 ? 28.569 -3.144 5.162 1.00 19.03 310 ASP B O 1
ATOM 2092 N N . SER B 1 111 ? 28.806 -5.378 5.369 1.00 18.61 311 SER B N 1
ATOM 2093 C CA . SER B 1 111 ? 29.062 -5.358 6.809 1.00 19.00 311 SER B CA 1
ATOM 2094 C C . SER B 1 111 ? 30.228 -4.493 7.287 1.00 18.37 311 SER B C 1
ATOM 2095 O O . SER B 1 111 ? 30.356 -4.224 8.483 1.00 17.79 311 SER B O 1
ATOM 2098 N N . ILE B 1 112 ? 31.083 -4.055 6.372 1.00 18.22 312 ILE B N 1
ATOM 2099 C CA . ILE B 1 112 ? 32.213 -3.226 6.770 1.00 18.60 312 ILE B CA 1
ATOM 2100 C C . ILE B 1 112 ? 31.760 -1.850 7.277 1.00 15.25 312 ILE B C 1
ATOM 2101 O O . ILE B 1 112 ? 32.489 -1.183 8.007 1.00 15.25 312 ILE B O 1
ATOM 2106 N N . TRP B 1 113 ? 30.550 -1.445 6.899 1.00 14.26 313 TRP B N 1
ATOM 2107 C CA . TRP B 1 113 ? 30.015 -0.134 7.278 1.00 14.98 313 TRP B CA 1
ATOM 2108 C C . TRP B 1 113 ? 29.536 0.040 8.723 1.00 14.77 313 TRP B C 1
ATOM 2109 O O . TRP B 1 113 ? 29.564 1.151 9.249 1.00 13.59 313 TRP B O 1
ATOM 2120 N N . PHE B 1 114 ? 29.086 -1.034 9.365 1.00 12.79 314 PHE B N 1
ATOM 2121 C CA . PHE B 1 114 ? 28.580 -0.921 10.733 1.00 12.06 314 PHE B CA 1
ATOM 2122 C C . PHE B 1 114 ? 29.563 -0.226 11.670 1.00 11.01 314 PHE B C 1
ATOM 2123 O O . PHE B 1 114 ? 29.195 0.702 12.393 1.00 10.24 314 PHE B O 1
ATOM 2131 N N . LYS B 1 115 ? 30.811 -0.675 11.642 1.00 11.36 315 LYS B N 1
ATOM 2132 C CA . LYS B 1 115 ? 31.867 -0.123 12.484 1.00 14.38 315 LYS B CA 1
ATOM 2133 C C . LYS B 1 115 ? 32.122 1.359 12.198 1.00 13.22 315 LYS B C 1
ATOM 2134 O O . LYS B 1 115 ? 32.355 2.148 13.114 1.00 12.18 315 LYS B O 1
ATOM 2140 N N . GLU B 1 116 ? 32.075 1.731 10.923 1.00 12.87 316 GLU B N 1
ATOM 2141 C CA . GLU B 1 116 ? 32.320 3.113 10.519 1.00 12.50 316 GLU B CA 1
ATOM 2142 C C . GLU B 1 116 ? 31.218 4.058 10.997 1.00 11.75 316 GLU B C 1
ATOM 2143 O O . GLU B 1 116 ? 31.503 5.131 11.529 1.00 14.13 316 GLU B O 1
ATOM 2149 N N . LEU B 1 117 ? 29.963 3.668 10.807 1.00 10.25 317 LEU B N 1
ATOM 2150 C CA . LEU B 1 117 ? 28.860 4.504 11.251 1.00 10.40 317 LEU B CA 1
ATOM 2151 C C . LEU B 1 117 ? 28.877 4.598 12.774 1.00 11.00 317 LEU B C 1
ATOM 2152 O O . LEU B 1 117 ? 28.626 5.664 13.343 1.00 11.34 317 LEU B O 1
ATOM 2157 N N . SER B 1 118 ? 29.184 3.481 13.429 1.00 9.16 318 SER B N 1
ATOM 2158 C CA . SER B 1 118 ? 29.214 3.437 14.890 1.00 8.90 318 SER B CA 1
ATOM 2159 C C . SER B 1 118 ? 30.277 4.355 15.497 1.00 9.75 318 SER B C 1
ATOM 2160 O O . SER B 1 118 ? 30.040 4.985 16.524 1.00 10.32 318 SER B O 1
ATOM 2163 N N . SER B 1 119 ? 31.440 4.435 14.858 1.00 9.34 319 SER B N 1
ATOM 2164 C CA . SER B 1 119 ? 32.524 5.297 15.328 1.00 12.70 319 SER B CA 1
ATOM 2165 C C . SER B 1 119 ? 32.052 6.755 15.307 1.00 12.65 319 SER B C 1
ATOM 2166 O O . SER B 1 119 ? 32.299 7.522 16.247 1.00 13.16 319 SER B O 1
ATOM 2169 N N . ILE B 1 120 ? 31.386 7.129 14.219 1.00 11.35 320 ILE B N 1
ATOM 2170 C CA . ILE B 1 120 ? 30.854 8.478 14.063 1.00 12.29 320 ILE B CA 1
ATOM 2171 C C . ILE B 1 120 ? 29.753 8.703 15.111 1.00 11.77 320 ILE B C 1
ATOM 2172 O O . ILE B 1 120 ? 29.660 9.775 15.707 1.00 11.81 320 ILE B O 1
ATOM 2177 N N . PHE B 1 121 ? 28.935 7.681 15.339 1.00 9.96 321 PHE B N 1
ATOM 2178 C CA . PHE B 1 121 ? 27.854 7.752 16.318 1.00 11.01 321 PHE B CA 1
ATOM 2179 C C . PHE B 1 121 ? 28.432 8.119 17.701 1.00 12.66 321 PHE B C 1
ATOM 2180 O O . PHE B 1 121 ? 28.008 9.096 18.332 1.00 11.27 321 PHE B O 1
ATOM 2188 N N . VAL B 1 122 ? 29.412 7.340 18.153 1.00 12.78 322 VAL B N 1
ATOM 2189 C CA . VAL B 1 122 ? 30.041 7.562 19.453 1.00 13.38 322 VAL B CA 1
ATOM 2190 C C . VAL B 1 122 ? 30.731 8.926 19.556 1.00 14.78 322 VAL B C 1
ATOM 2191 O O . VAL B 1 122 ? 30.633 9.603 20.579 1.00 14.49 322 VAL B O 1
ATOM 2195 N N . SER B 1 123 ? 31.424 9.333 18.499 1.00 14.16 323 SER B N 1
ATOM 2196 C CA . SER B 1 123 ? 32.115 10.613 18.529 1.00 15.97 323 SER B CA 1
ATOM 2197 C C . SER B 1 123 ? 31.129 11.789 18.576 1.00 15.78 323 SER B C 1
ATOM 2198 O O . SER B 1 123 ? 31.352 12.767 19.300 1.00 15.29 323 SER B O 1
ATOM 2201 N N . THR B 1 124 ? 30.032 11.685 17.829 1.00 14.37 324 THR B N 1
ATOM 2202 C CA . THR B 1 124 ? 29.023 12.743 17.798 1.00 13.81 324 THR B CA 1
ATOM 2203 C C . THR B 1 124 ? 28.361 12.972 19.161 1.00 14.07 324 THR B C 1
ATOM 2204 O O . THR B 1 124 ? 28.079 14.109 19.532 1.00 13.28 324 THR B O 1
ATOM 2208 N N . ILE B 1 125 ? 28.109 11.899 19.906 1.00 13.52 325 ILE B N 1
ATOM 2209 C CA . ILE B 1 125 ? 27.490 12.035 21.225 1.00 13.74 325 ILE B CA 1
ATOM 2210 C C . ILE B 1 125 ? 28.555 12.092 22.320 1.00 14.75 325 ILE B C 1
ATOM 2211 O O . ILE B 1 125 ? 28.237 12.120 23.512 1.00 13.89 325 ILE B O 1
ATOM 2216 N N . ASP B 1 126 ? 29.818 12.123 21.899 1.00 15.74 326 ASP B N 1
ATOM 2217 C CA . ASP B 1 126 ? 30.951 12.173 22.817 1.00 18.21 326 ASP B CA 1
ATOM 2218 C C . ASP B 1 126 ? 30.823 11.059 23.852 1.00 19.25 326 ASP B C 1
ATOM 2219 O O . ASP B 1 126 ? 30.939 11.292 25.061 1.00 19.62 326 ASP B O 1
ATOM 2224 N N . GLY B 1 127 ? 30.559 9.850 23.366 1.00 18.82 327 GLY B N 1
ATOM 2225 C CA . GLY B 1 127 ? 30.425 8.711 24.249 1.00 19.62 327 GLY B CA 1
ATOM 2226 C C . GLY B 1 127 ? 31.812 8.289 24.684 1.00 20.80 327 GLY B C 1
ATOM 2227 O O . GLY B 1 127 ? 32.785 8.446 23.946 1.00 23.24 327 GLY B O 1
ATOM 2228 N N . GLY B 1 128 ? 31.925 7.758 25.888 1.00 21.68 328 GLY B N 1
ATOM 2229 C CA . GLY B 1 128 ? 33.242 7.354 26.335 1.00 21.87 328 GLY B CA 1
ATOM 2230 C C . GLY B 1 128 ? 33.562 5.932 25.924 1.00 21.15 328 GLY B C 1
ATOM 2231 O O . GLY B 1 128 ? 33.030 5.410 24.931 1.00 17.77 328 GLY B O 1
ATOM 2232 N N . ALA B 1 129 ? 34.442 5.310 26.699 1.00 20.10 329 ALA B N 1
ATOM 2233 C CA . ALA B 1 129 ? 34.836 3.934 26.463 1.00 18.86 329 ALA B CA 1
ATOM 2234 C C . ALA B 1 129 ? 33.605 3.046 26.647 1.00 17.49 329 ALA B C 1
ATOM 2235 O O . ALA B 1 129 ? 33.496 1.992 26.024 1.00 17.18 329 ALA B O 1
ATOM 2237 N N . GLU B 1 130 ? 32.675 3.481 27.498 1.00 16.09 330 GLU B N 1
ATOM 2238 C CA . GLU B 1 130 ? 31.457 2.713 27.756 1.00 17.03 330 GLU B CA 1
ATOM 2239 C C . GLU B 1 130 ? 30.608 2.555 26.496 1.00 15.11 330 GLU B C 1
ATOM 2240 O O . GLU B 1 130 ? 30.051 1.484 26.248 1.00 14.29 330 GLU B O 1
ATOM 2246 N N . PHE B 1 131 ? 30.500 3.623 25.710 1.00 13.60 331 PHE B N 1
ATOM 2247 C CA . PHE B 1 131 ? 29.719 3.568 24.480 1.00 13.74 331 PHE B CA 1
ATOM 2248 C C . PHE B 1 131 ? 30.473 2.793 23.399 1.00 13.16 331 PHE B C 1
ATOM 2249 O O . PHE B 1 131 ? 29.860 2.180 22.525 1.00 11.60 331 PHE B O 1
ATOM 2257 N N . GLU B 1 132 ? 31.800 2.817 23.458 1.00 12.96 332 GLU B N 1
ATOM 2258 C CA . GLU B 1 132 ? 32.597 2.072 22.489 1.00 14.04 332 GLU B CA 1
ATOM 2259 C C . GLU B 1 132 ? 32.335 0.595 22.757 1.00 13.89 332 GLU B C 1
ATOM 2260 O O . GLU B 1 132 ? 32.234 -0.214 21.831 1.00 12.47 332 GLU B O 1
ATOM 2266 N N . LYS B 1 133 ? 32.222 0.256 24.038 1.00 11.95 333 LYS B N 1
ATOM 2267 C CA . LYS B 1 133 ? 31.951 -1.117 24.450 1.00 12.54 333 LYS B CA 1
ATOM 2268 C C . LYS B 1 133 ? 30.560 -1.524 23.968 1.00 11.20 333 LYS B C 1
ATOM 2269 O O . LYS B 1 133 ? 30.379 -2.592 23.380 1.00 11.64 333 LYS B O 1
ATOM 2275 N N . LEU B 1 134 ? 29.577 -0.664 24.215 1.00 8.48 334 LEU B N 1
ATOM 2276 C CA . LEU B 1 134 ? 28.215 -0.927 23.793 1.00 8.56 334 LEU B CA 1
ATOM 2277 C C . LEU B 1 134 ? 28.142 -1.148 22.279 1.00 8.94 334 LEU B C 1
ATOM 2278 O O . LEU B 1 134 ? 27.499 -2.089 21.816 1.00 9.88 334 LEU B O 1
ATOM 2283 N N . PHE B 1 135 ? 28.799 -0.279 21.511 1.00 8.97 335 PHE B N 1
ATOM 2284 C CA . PHE B 1 135 ? 28.759 -0.395 20.056 1.00 8.90 335 PHE B CA 1
ATOM 2285 C C . PHE B 1 135 ? 29.587 -1.546 19.510 1.00 8.92 335 PHE B C 1
ATOM 2286 O O . PHE B 1 135 ? 29.385 -1.968 18.370 1.00 9.18 335 PHE B O 1
ATOM 2294 N N . SER B 1 136 ? 30.514 -2.052 20.319 1.00 8.98 336 SER B N 1
ATOM 2295 C CA . SER B 1 136 ? 31.311 -3.213 19.923 1.00 9.26 336 SER B CA 1
ATOM 2296 C C . SER B 1 136 ? 30.335 -4.391 19.941 1.00 10.43 336 SER B C 1
ATOM 2297 O O . SER B 1 136 ? 30.320 -5.219 19.028 1.00 10.47 336 SER B O 1
ATOM 2300 N N . ILE B 1 137 ? 29.519 -4.451 20.995 1.00 9.46 337 ILE B N 1
ATOM 2301 C CA . ILE B 1 137 ? 28.512 -5.496 21.138 1.00 10.51 337 ILE B CA 1
ATOM 2302 C C . ILE B 1 137 ? 27.541 -5.400 19.961 1.00 10.64 337 ILE B C 1
ATOM 2303 O O . ILE B 1 137 ? 27.190 -6.409 19.343 1.00 10.47 337 ILE B O 1
ATOM 2308 N N . ILE B 1 138 ? 27.112 -4.179 19.647 1.00 8.33 338 ILE B N 1
ATOM 2309 C CA . ILE B 1 138 ? 26.181 -3.972 18.543 1.00 8.49 338 ILE B CA 1
ATOM 2310 C C . ILE B 1 138 ? 26.778 -4.393 17.194 1.00 8.72 338 ILE B C 1
ATOM 2311 O O . ILE B 1 138 ? 26.136 -5.112 16.425 1.00 9.70 338 ILE B O 1
ATOM 2316 N N . CYS B 1 139 ? 28.004 -3.958 16.915 1.00 9.08 339 CYS B N 1
ATOM 2317 C CA . CYS B 1 139 ? 28.655 -4.281 15.642 1.00 9.92 339 CYS B CA 1
ATOM 2318 C C . CYS B 1 139 ? 29.009 -5.756 15.484 1.00 10.64 339 CYS B C 1
ATOM 2319 O O . CYS B 1 139 ? 28.861 -6.318 14.397 1.00 10.99 339 CYS B O 1
ATOM 2322 N N . ILE B 1 140 ? 29.480 -6.380 16.558 1.00 9.64 340 ILE B N 1
ATOM 2323 C CA . ILE B 1 140 ? 29.816 -7.799 16.503 1.00 11.01 340 ILE B CA 1
ATOM 2324 C C . ILE B 1 140 ? 28.548 -8.574 16.112 1.00 10.25 340 ILE B C 1
ATOM 2325 O O . ILE B 1 140 ? 28.581 -9.444 15.236 1.00 10.57 340 ILE B O 1
ATOM 2330 N N . LEU B 1 141 ? 27.426 -8.244 16.749 1.00 8.44 341 LEU B N 1
ATOM 2331 C CA . LEU B 1 141 ? 26.166 -8.916 16.462 1.00 9.75 341 LEU B CA 1
ATOM 2332 C C . LEU B 1 141 ? 25.620 -8.560 15.082 1.00 10.53 341 LEU B C 1
ATOM 2333 O O . LEU B 1 141 ? 25.043 -9.409 14.406 1.00 10.95 341 LEU B O 1
ATOM 2338 N N . LEU B 1 142 ? 25.800 -7.312 14.655 1.00 10.01 342 LEU B N 1
ATOM 2339 C CA . LEU B 1 142 ? 25.312 -6.914 13.336 1.00 10.91 342 LEU B CA 1
ATOM 2340 C C . LEU B 1 142 ? 26.120 -7.612 12.237 1.00 12.02 342 LEU B C 1
ATOM 2341 O O . LEU B 1 142 ? 25.642 -7.779 11.117 1.00 13.88 342 LEU B O 1
ATOM 2346 N N . ARG B 1 143 ? 27.333 -8.042 12.568 1.00 12.42 343 ARG B N 1
ATOM 2347 C CA . ARG B 1 143 ? 28.175 -8.743 11.601 1.00 15.92 343 ARG B CA 1
ATOM 2348 C C . ARG B 1 143 ? 28.050 -10.268 11.722 1.00 16.10 343 ARG B C 1
ATOM 2349 O O . ARG B 1 143 ? 28.663 -11.008 10.953 1.00 15.32 343 ARG B O 1
ATOM 2357 N N . SER B 1 144 ? 27.247 -10.731 12.676 1.00 15.22 344 SER B N 1
ATOM 2358 C CA . SER B 1 144 ? 27.076 -12.165 12.909 1.00 15.26 344 SER B CA 1
ATOM 2359 C C . SER B 1 144 ? 26.656 -13.001 11.695 1.00 15.40 344 SER B C 1
ATOM 2360 O O . SER B 1 144 ? 27.088 -14.148 11.549 1.00 17.71 344 SER B O 1
ATOM 2363 N N . ALA B 1 145 ? 25.832 -12.441 10.819 1.00 15.43 345 ALA B N 1
ATOM 2364 C CA . ALA B 1 145 ? 25.376 -13.190 9.651 1.00 15.54 345 ALA B CA 1
ATOM 2365 C C . ALA B 1 145 ? 26.374 -13.181 8.495 1.00 16.84 345 ALA B C 1
ATOM 2366 O O . ALA B 1 145 ? 26.178 -13.885 7.503 1.00 18.46 345 ALA B O 1
ATOM 2368 N N . TYR B 1 146 ? 27.444 -12.402 8.623 1.00 15.69 346 TYR B N 1
ATOM 2369 C CA . TYR B 1 146 ? 28.440 -12.292 7.558 1.00 17.05 346 TYR B CA 1
ATOM 2370 C C . TYR B 1 146 ? 29.676 -13.165 7.743 1.00 18.65 346 TYR B C 1
ATOM 2371 O O . TYR B 1 146 ? 29.887 -13.674 8.863 1.00 20.65 346 TYR B O 1
#

Foldseek 3Di:
DAAAADDADAQDPVLLVQCVVLPVVCVVVVQVLLLVLLVVLCVVPVVQLCLQVVCSVPDPPLSPDPSSSVVSSVVVVLLVVCSVPSVDPPVLLVVLLVLLQCCVPPSVHDLVCQLSSQVSSCVSSVHDPSSSSSSNNNSNSSPVVD/DAAQADDQDDQDPVLLVLCVVLVVVCVVPQLVLLLVLLVVLCVVPVVQLCLDPVCNPPDDPLSVDPSSSVVSSVVSVVLVVLSVVVVPVVCVLVVLLVLLVCCCPPSVGDLVSLRSSQVSSCVSSVNPVSSSSSSNNNNNSSPNVD

CATH classification: 1.10.490.10

InterPro domains:
  IPR000971 Globin [PF00042] (36-126)
  IPR000971 Globin [PS01033] (10-146)
  IPR009050 Globin-like superfamily [SSF46458] (5-146)
  IPR012292 Globin/Protoglobin [G3DSA:1.10.490.10] (1-146)
  IPR013314 Globin, lamprey/hagfish type [PR01906] (1-16)
  IPR013314 Globin, lamprey/hagfish type [PR01906] (18-31)
  IPR013314 Globin, lamprey/hagfish type [PR01906] (40-56)
  IPR013314 Globin, lamprey/hagfish type [PR01906] (62-77)
  IPR013314 Globin, lamprey/hagfish type [PR01906] (78-96)
  IPR013314 Globin, lamprey/hagfish type [PR01906] (99-117)
  IPR013314 Globin, lamprey/hagfish type [PR01906] (127-146)
  IPR013314 Globin, lamprey/hagfish type [PTHR46783] (10-126)
  IPR044399 Myoglobin-like, M family globin domain [cd01040] (19-125)

Organism: Eptatretus burgeri (NCBI:txid7764)